Protein AF-A0A377FPJ1-F1 (afdb_monomer)

Sequence (207 aa):
MKYSETGFRPLYHNFCIFPMNETIKVVAQDFPEYEDADGVLTYGYCDRMAGFTLELLCCVKRVGDSQFALKQTIEKIRGIIRIGSVADEEYEFVGYGDNPIKEKFERNLEVIAEYDADEEVETSRTFELLDIFRHELYPDDVIVFIIKNGLKPEGCWVRINDLSDRRVMGTLLNEPNQDFGYHAGDTIAFFICDDVEGNKRLISDLN

Mean predicted aligned error: 4.69 Å

pLDDT: mean 92.14, std 6.95, range [59.94, 98.38]

Nearest PDB structures (foldseek):
  6yf9-assembly1_AA  TM=4.078E-01  e=1.638E+00  Leviviridae sp.
  2vpm-assembly1_A  TM=3.954E-01  e=1.638E+00  Leishmania majo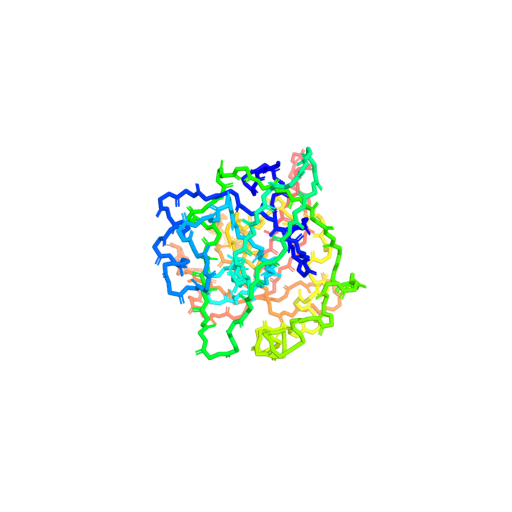r
  8p26-assembly5_J  TM=3.910E-01  e=2.196E+00  Arabidopsis thaliana
  8w20-assembly1_I  TM=1.937E-01  e=1.456E+00  Streptomyces coelicolor A3(2)

Solvent-accessible surface area (backbone atoms only — not comparable to full-atom values): 11688 Å² total; per-residue (Å²): 88,33,41,77,80,62,46,59,70,80,41,52,55,12,34,34,35,37,61,63,41,79,70,51,43,72,53,40,66,87,45,53,67,39,93,76,35,51,20,32,38,28,38,23,44,55,37,88,88,76,18,35,28,29,40,50,61,31,27,20,32,73,79,52,99,90,40,69,47,77,45,61,68,58,96,90,61,85,29,76,44,53,39,82,78,50,27,84,41,61,40,46,84,74,42,57,57,87,36,80,69,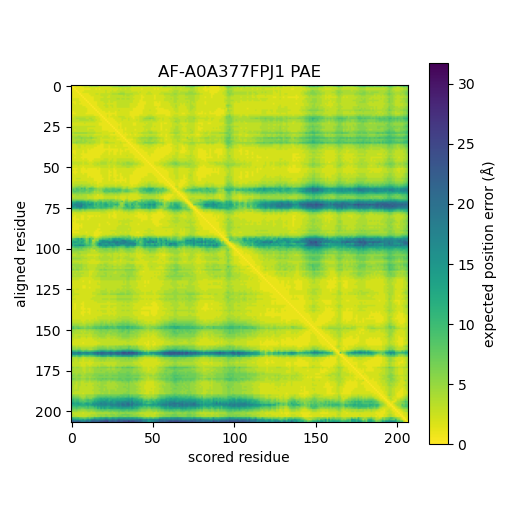41,75,81,40,46,72,64,51,60,64,54,53,76,46,62,67,58,71,44,37,52,54,52,73,70,43,68,87,49,56,90,38,30,41,88,56,26,77,56,29,28,53,32,32,42,39,45,90,95,59,78,73,42,79,39,50,26,35,57,63,39,65,53,101,84,34,42,30,22,33,27,71,50,68,62,96,59,93,78,87,65,50,51,68,40,79,46,61,28,35,82,43,65,46,100,88,63,50,80,43,39,38,27,77,73,118

Secondary structure (DSSP, 8-state):
-BHHHH-STTTBTSEEEEE--HHHHHHHTTSTTGGG-SEEEEEEEEETTTEEEEEEEEEEEEEETTEEEE----TT--EEEEGGGSTTSB-EEEE-TTSGGGGGSHHHHHHHGGGPPPHHHHHHHH-GGGGGGEETTEEEEEEEEEE-TTS--EEEEEEEEEEETTEEEEEE-S--SS--S--TT-EEEEEEEE-TTS-EEEEEE--

Structure (mmCIF, N/CA/C/O backbone):
data_AF-A0A377FPJ1-F1
#
_entry.id   AF-A0A377FPJ1-F1
#
loop_
_atom_site.group_PDB
_atom_site.id
_atom_site.type_symbol
_atom_site.label_atom_id
_atom_site.label_alt_id
_atom_site.label_comp_id
_atom_site.label_asym_id
_atom_site.label_entity_id
_atom_site.label_seq_id
_atom_site.pdbx_PDB_ins_code
_atom_site.Cartn_x
_atom_site.Cartn_y
_atom_site.Cartn_z
_atom_site.occupancy
_atom_site.B_iso_or_equiv
_atom_site.auth_seq_id
_atom_site.auth_comp_id
_atom_site.auth_asym_id
_atom_site.auth_atom_id
_atom_site.pdbx_PDB_model_num
ATOM 1 N N . MET A 1 1 ? -7.601 13.921 6.788 1.00 92.56 1 MET A N 1
ATOM 2 C CA . MET A 1 1 ? -6.708 13.634 5.634 1.00 92.56 1 MET A CA 1
ATOM 3 C C . MET A 1 1 ? -7.357 12.542 4.805 1.00 92.56 1 MET A C 1
ATOM 5 O O . MET A 1 1 ? -8.159 11.819 5.381 1.00 92.56 1 MET A O 1
ATOM 9 N N . LYS A 1 2 ? -7.040 12.407 3.515 1.00 96.75 2 LYS A N 1
ATOM 10 C CA . LYS A 1 2 ? -7.536 11.306 2.671 1.00 96.75 2 LYS A CA 1
ATOM 11 C C . LYS A 1 2 ? -6.383 10.524 2.072 1.00 96.75 2 LYS A C 1
ATOM 13 O O . LYS A 1 2 ? -5.360 11.111 1.729 1.00 96.75 2 LYS A O 1
ATOM 18 N N . TYR A 1 3 ? -6.551 9.215 1.910 1.00 96.81 3 TYR A N 1
ATOM 19 C CA . TYR A 1 3 ? -5.511 8.388 1.301 1.00 96.81 3 TYR A CA 1
ATOM 20 C C . TYR A 1 3 ? -5.232 8.812 -0.147 1.00 96.81 3 TYR A C 1
ATOM 22 O O . TYR A 1 3 ? -4.073 8.863 -0.548 1.00 96.81 3 TYR A O 1
ATOM 30 N N . SER A 1 4 ? -6.265 9.188 -0.908 1.00 96.38 4 SER A N 1
ATOM 31 C CA . SER A 1 4 ? -6.120 9.695 -2.280 1.00 96.38 4 SER A CA 1
ATOM 32 C C . SER A 1 4 ? -5.290 10.982 -2.382 1.00 96.38 4 SER A C 1
ATOM 34 O O . SER A 1 4 ? -4.766 11.291 -3.449 1.00 96.38 4 SER A O 1
ATOM 36 N N . GLU A 1 5 ? -5.113 11.710 -1.276 1.00 95.19 5 GLU A N 1
ATOM 37 C CA . GLU A 1 5 ? -4.310 12.936 -1.209 1.00 95.19 5 GLU A CA 1
ATOM 38 C C . GLU A 1 5 ? -2.902 12.687 -0.658 1.00 95.19 5 GLU A C 1
ATOM 40 O O . GLU A 1 5 ? -1.950 13.356 -1.058 1.00 95.19 5 GLU A O 1
ATOM 45 N N . THR A 1 6 ? -2.758 11.755 0.287 1.00 94.00 6 THR A N 1
ATOM 46 C CA . THR A 1 6 ? -1.508 11.559 1.035 1.00 94.00 6 THR A CA 1
ATOM 47 C C . THR A 1 6 ? -0.717 10.318 0.632 1.00 94.00 6 THR A C 1
ATOM 49 O O . THR A 1 6 ? 0.443 10.178 1.023 1.00 94.00 6 THR A O 1
ATOM 52 N N . GLY A 1 7 ? -1.343 9.387 -0.089 1.00 95.31 7 GLY A N 1
ATOM 53 C CA . GLY A 1 7 ? -0.812 8.054 -0.340 1.00 95.31 7 GLY A CA 1
ATOM 54 C C . GLY A 1 7 ? -0.661 7.223 0.938 1.00 95.31 7 GLY A C 1
ATOM 55 O O . GLY A 1 7 ? -1.212 7.538 1.996 1.00 95.31 7 GLY A O 1
ATOM 56 N N . PHE A 1 8 ? 0.118 6.146 0.835 1.00 96.19 8 PHE A N 1
ATOM 57 C CA . PHE A 1 8 ? 0.225 5.125 1.879 1.00 96.19 8 PHE A CA 1
ATOM 58 C C . PHE A 1 8 ? 1.072 5.519 3.094 1.00 96.19 8 PHE A C 1
ATOM 60 O O . PHE A 1 8 ? 0.826 5.016 4.190 1.00 96.19 8 PHE A O 1
ATOM 67 N N . ARG A 1 9 ? 2.046 6.427 2.938 1.00 93.81 9 ARG A N 1
ATOM 68 C CA . ARG A 1 9 ? 3.065 6.715 3.967 1.00 93.81 9 ARG A CA 1
ATOM 69 C C . ARG A 1 9 ? 2.499 7.056 5.348 1.00 93.81 9 ARG A C 1
ATOM 71 O O . ARG A 1 9 ? 2.991 6.485 6.318 1.00 93.81 9 ARG A O 1
ATOM 78 N N . PRO A 1 10 ? 1.489 7.937 5.494 1.00 93.38 10 PRO A N 1
ATOM 79 C CA . PRO A 1 10 ? 1.011 8.290 6.829 1.00 93.38 10 PRO A CA 1
ATOM 80 C C . PRO A 1 10 ? 0.280 7.140 7.527 1.00 93.38 10 PRO A C 1
ATOM 82 O O . PRO A 1 10 ? 0.207 7.127 8.753 1.00 93.38 10 PRO A O 1
ATOM 85 N N . LEU A 1 11 ? -0.258 6.186 6.765 1.00 95.31 11 LEU A N 1
ATOM 86 C CA . LEU A 1 11 ? -1.038 5.067 7.286 1.00 95.31 11 LEU A CA 1
ATOM 87 C C . LEU A 1 11 ? -0.176 3.813 7.492 1.00 95.31 11 LEU A C 1
ATOM 89 O O . LEU A 1 11 ? -0.532 2.954 8.295 1.00 95.31 11 LEU A O 1
ATOM 93 N N . TYR A 1 12 ? 0.937 3.693 6.766 1.00 95.31 12 TYR A N 1
ATOM 94 C CA . TYR A 1 12 ? 1.779 2.502 6.773 1.00 95.31 12 TYR A CA 1
ATOM 95 C C . TYR A 1 12 ? 2.427 2.272 8.140 1.00 95.31 12 TYR A C 1
ATOM 97 O O . TYR A 1 12 ? 3.111 3.151 8.662 1.00 95.31 12 TYR A O 1
ATOM 105 N N . HIS A 1 13 ? 2.168 1.101 8.725 1.00 93.56 13 HIS A N 1
ATOM 106 C CA . HIS A 1 13 ? 2.528 0.727 10.093 1.00 93.56 13 HIS A CA 1
ATOM 107 C C . HIS A 1 13 ? 2.066 1.710 11.181 1.00 93.56 13 HIS A C 1
ATOM 109 O O . HIS A 1 13 ? 2.663 1.786 12.259 1.00 93.56 13 HIS A O 1
ATOM 115 N N . ASN A 1 14 ? 0.974 2.439 10.933 1.00 93.94 14 ASN A N 1
ATOM 116 C CA . ASN A 1 14 ? 0.445 3.443 11.851 1.00 93.94 14 ASN A CA 1
ATOM 117 C C . ASN A 1 14 ? -1.033 3.221 12.176 1.00 93.94 14 ASN A C 1
ATOM 119 O O . ASN A 1 14 ? -1.784 2.598 11.423 1.00 93.94 14 ASN A O 1
ATOM 123 N N . PHE A 1 15 ? -1.454 3.793 13.305 1.00 93.88 15 PHE A N 1
ATOM 124 C CA . PHE A 1 15 ? -2.829 3.733 13.778 1.00 93.88 15 PHE A CA 1
ATOM 125 C C . PHE A 1 15 ? -3.639 4.918 13.256 1.00 93.88 15 PHE A C 1
ATOM 127 O O . PHE A 1 15 ? -3.315 6.081 13.527 1.00 93.88 15 PHE A O 1
ATOM 134 N N . CYS A 1 16 ? -4.728 4.617 12.554 1.00 95.00 16 CYS A N 1
ATOM 135 C CA . CYS A 1 16 ? -5.622 5.614 11.973 1.00 95.00 16 CYS A CA 1
ATOM 136 C C . CYS A 1 16 ? -7.070 5.338 12.377 1.00 95.00 16 CYS A C 1
ATOM 138 O O . CYS A 1 16 ? -7.485 4.182 12.467 1.00 95.00 16 CYS A O 1
ATOM 140 N N . ILE A 1 17 ? -7.849 6.393 12.592 1.00 95.75 17 ILE A N 1
ATOM 141 C CA . ILE A 1 17 ? -9.292 6.295 12.790 1.00 95.75 17 ILE A CA 1
ATOM 142 C C . ILE A 1 17 ? -10.004 6.692 11.512 1.00 95.75 17 ILE A C 1
ATOM 144 O O . ILE A 1 17 ? -9.760 7.770 10.972 1.00 95.75 17 ILE A O 1
ATOM 148 N N . PHE A 1 18 ? -10.921 5.832 11.084 1.00 96.88 18 PHE A N 1
ATOM 149 C CA . PHE A 1 18 ? -11.882 6.146 10.039 1.00 96.88 18 PHE A CA 1
ATOM 150 C C . PHE A 1 18 ? -13.273 6.323 10.665 1.00 96.88 18 PHE A C 1
ATOM 152 O O . PHE A 1 18 ? -13.685 5.477 11.469 1.00 96.88 18 PHE A O 1
ATOM 159 N N . PRO A 1 19 ? -14.006 7.400 10.329 1.00 95.50 19 PRO A N 1
ATOM 160 C CA . PRO A 1 19 ? -15.395 7.579 10.729 1.00 95.50 19 PRO A CA 1
ATOM 161 C C . PRO A 1 19 ? -16.281 6.447 10.214 1.00 95.50 19 PRO A C 1
ATOM 163 O O . PRO A 1 19 ? -16.006 5.831 9.187 1.00 95.50 19 PRO A O 1
ATOM 166 N N . MET A 1 20 ? -17.380 6.186 10.913 1.00 95.44 20 MET A N 1
ATOM 167 C CA . MET A 1 20 ? -18.320 5.151 10.501 1.00 95.44 20 MET A CA 1
ATOM 168 C C . MET A 1 20 ? 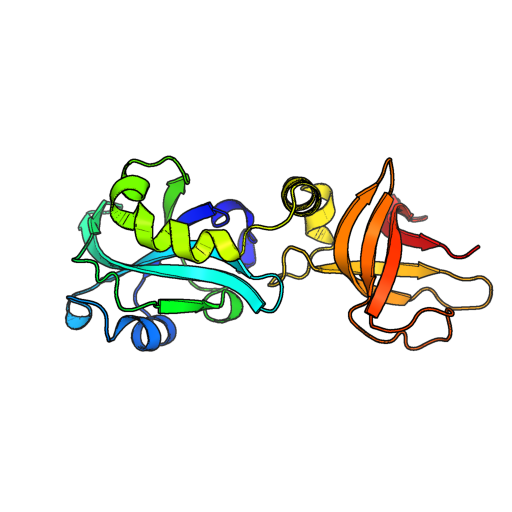-19.063 5.569 9.219 1.00 95.44 20 MET A C 1
ATOM 170 O O . MET A 1 20 ? -19.851 6.514 9.234 1.00 95.44 20 MET A O 1
ATOM 174 N N . ASN A 1 21 ? -18.861 4.834 8.123 1.00 93.06 21 ASN A N 1
ATOM 175 C CA . ASN A 1 21 ? -19.586 4.986 6.855 1.00 93.06 21 ASN A CA 1
ATOM 176 C C . ASN A 1 21 ? -20.161 3.638 6.386 1.00 93.06 21 ASN A C 1
ATOM 178 O O . ASN A 1 21 ? -19.893 2.607 6.996 1.00 93.06 21 ASN A O 1
ATOM 182 N N . GLU A 1 22 ? -20.954 3.621 5.312 1.00 93.38 22 GLU A N 1
ATOM 183 C CA . GLU A 1 22 ? -21.629 2.393 4.854 1.00 93.38 22 GLU A CA 1
ATOM 184 C C . GLU A 1 22 ? -20.660 1.243 4.531 1.00 93.38 22 GLU A C 1
ATOM 186 O O . GLU A 1 22 ? -20.951 0.095 4.859 1.00 93.38 22 GLU A O 1
ATOM 191 N N . THR A 1 23 ? -19.483 1.536 3.974 1.00 93.19 23 THR A N 1
ATOM 192 C CA . THR A 1 23 ? -18.441 0.531 3.709 1.00 93.19 23 THR A CA 1
ATOM 193 C C . THR A 1 23 ? -17.900 -0.066 5.008 1.00 93.19 23 THR A C 1
ATOM 195 O O . THR A 1 23 ? -17.826 -1.284 5.162 1.00 93.19 23 THR A O 1
ATOM 198 N N . ILE A 1 24 ? -17.539 0.787 5.966 1.00 96.00 24 ILE A N 1
ATOM 199 C CA . ILE A 1 24 ? -16.949 0.375 7.243 1.00 96.00 24 ILE A CA 1
ATOM 200 C C . ILE A 1 24 ? -17.977 -0.366 8.096 1.00 96.00 24 ILE A C 1
ATOM 202 O O . ILE A 1 24 ? -17.627 -1.347 8.745 1.00 96.00 24 ILE A O 1
ATOM 206 N N . LYS A 1 25 ? -19.250 0.039 8.041 1.00 95.69 25 LYS A N 1
ATOM 207 C CA . LYS A 1 25 ? -20.354 -0.615 8.750 1.00 95.69 25 LYS A CA 1
ATOM 208 C C . LYS A 1 25 ? -20.465 -2.100 8.428 1.00 95.69 25 LYS A C 1
ATOM 210 O O . LYS A 1 25 ? -20.619 -2.906 9.339 1.00 95.69 25 LYS A O 1
ATOM 215 N N . VAL A 1 26 ? -20.320 -2.467 7.154 1.00 94.56 26 VAL A N 1
ATOM 216 C CA . VAL A 1 26 ? -20.367 -3.871 6.714 1.00 94.56 26 VAL A CA 1
ATOM 217 C C . VAL A 1 26 ? -19.252 -4.700 7.355 1.00 94.56 26 VAL A C 1
ATOM 219 O O . VAL A 1 26 ? -19.480 -5.846 7.726 1.00 94.56 26 VAL A O 1
ATOM 222 N N . VAL A 1 27 ? -18.057 -4.126 7.510 1.00 94.31 27 VAL A N 1
ATOM 223 C CA . VAL A 1 27 ? -16.900 -4.818 8.102 1.00 94.31 27 VAL A CA 1
ATOM 224 C C . VAL A 1 27 ? -16.963 -4.818 9.635 1.00 94.31 27 VAL A C 1
ATOM 226 O O . VAL A 1 27 ? -16.548 -5.780 10.275 1.00 94.31 27 VAL A O 1
ATOM 229 N N . ALA A 1 28 ? -17.491 -3.749 10.231 1.00 94.94 28 ALA A N 1
ATOM 230 C CA . ALA A 1 28 ? -17.515 -3.534 11.673 1.00 94.94 28 ALA A CA 1
ATOM 231 C C . ALA A 1 28 ? -18.711 -4.187 12.388 1.00 94.94 28 ALA A C 1
ATOM 233 O O . ALA A 1 28 ? -18.677 -4.285 13.609 1.00 94.94 28 ALA A O 1
ATOM 234 N N . GLN A 1 29 ? -19.751 -4.634 11.675 1.00 94.06 29 GLN A N 1
ATOM 235 C CA . GLN A 1 29 ? -21.015 -5.097 12.276 1.00 94.06 29 GLN A CA 1
ATOM 236 C C . GLN A 1 29 ? -20.871 -6.223 13.317 1.00 94.06 29 GLN A C 1
ATOM 238 O O . GLN A 1 29 ? -21.685 -6.314 14.232 1.00 94.06 29 GLN A O 1
ATOM 243 N N . ASP A 1 30 ? -19.835 -7.058 13.193 1.00 91.38 30 ASP A N 1
ATOM 244 C CA . ASP A 1 30 ? -19.570 -8.178 14.104 1.00 91.38 30 ASP A CA 1
ATOM 245 C C . ASP A 1 30 ? -18.635 -7.797 15.272 1.00 91.38 30 ASP A C 1
ATOM 247 O O . ASP A 1 30 ? -18.341 -8.624 16.140 1.00 91.38 30 ASP A O 1
ATOM 251 N N . PHE A 1 31 ? -18.150 -6.550 15.311 1.00 93.31 31 PHE A N 1
ATOM 252 C CA . PHE A 1 31 ? -17.307 -6.042 16.390 1.00 93.31 31 PHE A CA 1
ATOM 253 C C . PHE A 1 31 ? -18.147 -5.569 17.587 1.00 93.31 31 PHE A C 1
ATOM 255 O O . PHE A 1 31 ? -19.275 -5.094 17.425 1.00 93.31 31 PHE A O 1
ATOM 262 N N . PRO A 1 32 ? -17.607 -5.658 18.819 1.00 91.62 32 PRO A N 1
ATOM 263 C CA . PRO A 1 32 ? -18.309 -5.183 20.002 1.00 91.62 32 PRO A CA 1
ATOM 264 C C . PRO A 1 32 ? -18.648 -3.704 19.906 1.00 91.62 32 PRO A C 1
ATOM 266 O O . PRO A 1 32 ? -17.830 -2.893 19.475 1.00 91.62 32 PRO A O 1
ATOM 269 N N . GLU A 1 33 ? -19.831 -3.357 20.412 1.00 91.56 33 GLU A N 1
ATOM 270 C CA . GLU A 1 33 ? -20.264 -1.965 20.571 1.00 91.56 33 GLU A CA 1
ATOM 271 C C . GLU A 1 33 ? -20.344 -1.187 19.241 1.00 91.56 33 GLU A C 1
ATOM 273 O O . GLU A 1 33 ? -20.321 0.044 19.243 1.00 91.56 33 GLU A O 1
ATOM 278 N N . TYR A 1 34 ? -20.472 -1.901 18.117 1.00 92.62 34 TYR A N 1
ATOM 279 C CA . TYR A 1 34 ? -20.613 -1.337 16.775 1.00 92.62 34 TYR A CA 1
ATOM 280 C C . TYR A 1 34 ? -21.791 -0.356 16.648 1.00 92.62 34 TYR A C 1
ATOM 282 O O . TYR A 1 34 ? -21.625 0.714 16.068 1.00 92.62 34 TYR A O 1
ATOM 290 N N . GLU A 1 35 ? -22.957 -0.681 17.221 1.00 92.50 35 GLU A N 1
ATOM 291 C CA . GLU A 1 35 ? -24.176 0.140 17.095 1.00 92.50 35 GLU A CA 1
ATOM 292 C C . GLU A 1 35 ? -24.007 1.566 17.648 1.00 92.50 35 GLU A C 1
ATOM 294 O O . GLU A 1 35 ? -24.602 2.508 17.126 1.00 92.50 35 GLU A O 1
ATOM 299 N N . ASP A 1 36 ? -23.161 1.730 18.670 1.00 92.00 36 ASP A N 1
ATOM 300 C CA . ASP A 1 36 ? -22.902 3.010 19.333 1.00 92.00 36 ASP A CA 1
ATOM 301 C C . ASP A 1 36 ? -21.610 3.691 18.849 1.00 92.00 36 ASP A C 1
ATOM 303 O O . ASP A 1 36 ? -21.251 4.761 19.356 1.00 92.00 36 ASP A O 1
ATOM 307 N N . ALA A 1 37 ? -20.876 3.090 17.911 1.00 95.81 37 ALA A N 1
ATOM 308 C CA . ALA A 1 37 ? -19.561 3.553 17.481 1.00 95.81 37 ALA A CA 1
ATOM 309 C C . ALA A 1 37 ? -19.635 4.749 16.517 1.00 95.81 37 ALA A C 1
ATOM 311 O O . ALA A 1 37 ? -20.464 4.796 15.613 1.00 95.81 37 ALA A O 1
ATOM 312 N N . ASP A 1 38 ? -18.705 5.695 16.670 1.00 95.88 38 ASP A N 1
ATOM 313 C CA . ASP A 1 38 ? -18.556 6.834 15.748 1.00 95.88 38 ASP A CA 1
ATOM 314 C C . ASP A 1 38 ? -17.542 6.541 14.627 1.00 95.88 38 ASP A C 1
ATOM 316 O O . ASP A 1 38 ? -17.469 7.267 13.636 1.00 95.88 38 ASP A O 1
ATOM 320 N N . GLY A 1 39 ? -16.757 5.471 14.770 1.00 96.19 39 GLY A N 1
ATOM 321 C CA . GLY A 1 39 ? -15.759 5.046 13.797 1.00 96.19 39 GLY A CA 1
ATOM 322 C C . GLY A 1 39 ? -15.033 3.778 14.221 1.00 96.19 39 GLY A C 1
ATOM 323 O O . GLY A 1 39 ? -15.452 3.076 15.147 1.00 96.19 39 GLY A O 1
ATOM 324 N N . VAL A 1 40 ? -13.914 3.507 13.557 1.00 96.44 40 VAL A N 1
ATOM 325 C CA . VAL A 1 40 ? -13.057 2.346 13.817 1.00 96.44 40 VAL A CA 1
ATOM 326 C C . VAL A 1 40 ? -11.593 2.757 13.920 1.00 96.44 40 VAL A C 1
ATOM 328 O O . VAL A 1 40 ? -11.129 3.611 13.168 1.00 96.44 40 VAL A O 1
ATOM 331 N N . LEU A 1 41 ? -10.865 2.135 14.846 1.00 95.56 41 LEU A N 1
ATOM 332 C CA . LEU A 1 41 ? -9.409 2.173 14.887 1.00 95.56 41 LEU A CA 1
ATOM 333 C C . LEU A 1 41 ? -8.868 1.115 13.926 1.00 95.56 41 LEU A C 1
ATOM 335 O O . LEU A 1 41 ? -9.282 -0.045 13.973 1.00 95.56 41 LEU A O 1
ATOM 339 N N . THR A 1 42 ? -7.912 1.512 13.098 1.00 95.94 42 THR A N 1
ATOM 340 C CA . THR A 1 42 ? -7.282 0.656 12.096 1.00 95.94 42 THR A CA 1
ATOM 341 C C . THR A 1 42 ? -5.763 0.706 12.175 1.00 95.94 42 THR A C 1
ATOM 343 O O . THR A 1 42 ? -5.202 1.660 12.719 1.00 95.94 42 THR A O 1
ATOM 346 N N . TYR A 1 43 ? -5.111 -0.307 11.608 1.00 95.38 43 TYR A N 1
ATOM 347 C CA . TYR A 1 43 ? -3.667 -0.350 11.393 1.00 95.38 43 TYR A CA 1
ATOM 348 C C . TYR A 1 43 ? -3.354 -0.637 9.924 1.00 95.38 43 TYR A C 1
ATOM 350 O O . TYR A 1 43 ? -3.869 -1.607 9.364 1.00 95.38 43 TYR A O 1
ATOM 358 N N . GLY A 1 44 ? -2.542 0.213 9.292 1.00 96.00 44 GLY A N 1
ATOM 359 C CA . GLY A 1 44 ? -2.203 0.078 7.876 1.00 96.00 44 GLY A CA 1
ATOM 360 C C . GLY A 1 44 ? -1.024 -0.857 7.625 1.00 96.00 44 GLY A C 1
ATOM 361 O O . GLY A 1 44 ? 0.031 -0.707 8.236 1.00 96.00 44 GLY A O 1
ATOM 362 N N . TYR A 1 45 ? -1.186 -1.780 6.683 1.00 96.69 45 TYR A N 1
ATOM 363 C CA . TYR A 1 45 ? -0.148 -2.697 6.214 1.00 96.69 45 TYR A CA 1
ATOM 364 C C . TYR A 1 45 ? -0.252 -2.902 4.696 1.00 96.69 45 TYR A C 1
ATOM 366 O O . TYR A 1 45 ? -1.255 -2.559 4.061 1.00 96.69 45 TYR A O 1
ATOM 374 N N . CYS A 1 46 ? 0.794 -3.459 4.094 1.00 96.81 46 CYS A N 1
ATOM 375 C CA . CYS A 1 46 ? 0.824 -3.756 2.666 1.00 96.81 46 CYS A CA 1
ATOM 376 C C . CYS A 1 46 ? 0.612 -5.252 2.433 1.00 96.81 46 CYS A C 1
ATOM 378 O O . CYS A 1 46 ? 1.517 -6.051 2.640 1.00 96.81 46 CYS A O 1
ATOM 380 N N . ASP A 1 47 ? -0.562 -5.631 1.930 1.00 96.44 47 ASP A N 1
ATOM 381 C CA . ASP A 1 47 ? -0.765 -6.963 1.367 1.00 96.44 47 ASP A CA 1
ATOM 382 C C . ASP A 1 47 ? -0.208 -6.951 -0.057 1.00 96.44 47 ASP A C 1
ATOM 384 O O . ASP A 1 47 ? -0.748 -6.286 -0.943 1.00 96.44 47 ASP A O 1
ATOM 388 N N . ARG A 1 48 ? 0.881 -7.681 -0.304 1.00 93.38 48 ARG A N 1
ATOM 389 C CA . ARG A 1 48 ? 1.545 -7.638 -1.613 1.00 93.38 48 ARG A CA 1
ATOM 390 C C . ARG A 1 48 ? 0.639 -8.063 -2.762 1.00 93.38 48 ARG A C 1
ATOM 392 O O . ARG A 1 48 ? 0.863 -7.622 -3.879 1.00 93.38 48 ARG A O 1
ATOM 399 N N . MET A 1 49 ? -0.380 -8.890 -2.533 1.00 92.00 49 MET A N 1
ATOM 400 C CA . MET A 1 49 ? -1.297 -9.322 -3.592 1.00 9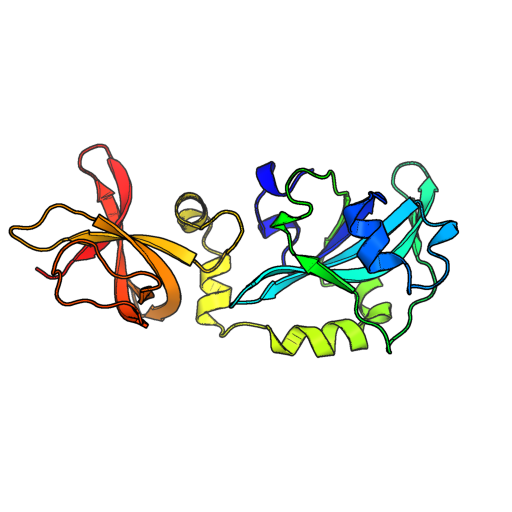2.00 49 MET A CA 1
ATOM 401 C C . MET A 1 49 ? -2.513 -8.411 -3.741 1.00 92.00 49 MET A C 1
ATOM 403 O O . MET A 1 49 ? -3.025 -8.266 -4.850 1.00 92.00 49 MET A O 1
ATOM 407 N N . ALA A 1 50 ? -2.980 -7.809 -2.650 1.00 95.12 50 ALA A N 1
ATOM 408 C CA . ALA A 1 50 ? -4.229 -7.049 -2.626 1.00 95.12 50 ALA A CA 1
ATOM 409 C C . ALA A 1 50 ? -4.059 -5.541 -2.376 1.00 95.12 50 ALA A C 1
ATOM 411 O O . ALA A 1 50 ? -5.055 -4.821 -2.308 1.00 95.12 50 ALA A O 1
ATOM 412 N N . GLY A 1 51 ? -2.818 -5.068 -2.289 1.00 96.88 51 GLY A N 1
ATOM 413 C CA . GLY A 1 51 ? -2.473 -3.666 -2.126 1.00 96.88 51 GLY A CA 1
ATOM 414 C C . GLY A 1 51 ? -2.532 -3.198 -0.676 1.00 96.88 51 GLY A C 1
ATOM 415 O O . GLY A 1 51 ? -2.574 -3.978 0.284 1.00 96.88 51 GLY A O 1
ATOM 416 N N . PHE A 1 52 ? -2.525 -1.880 -0.508 1.00 98.25 52 PHE A N 1
ATOM 417 C CA . PHE A 1 52 ? -2.556 -1.273 0.811 1.00 98.25 52 PHE A CA 1
ATOM 418 C C . PHE A 1 52 ? -3.876 -1.593 1.525 1.00 98.25 52 PHE A C 1
ATOM 420 O O . PHE A 1 52 ? -4.975 -1.474 0.970 1.00 98.25 52 PHE A O 1
ATOM 427 N N . THR A 1 53 ? -3.762 -2.063 2.760 1.00 98.00 53 THR A N 1
ATOM 428 C CA . THR A 1 53 ? -4.858 -2.677 3.506 1.00 98.00 53 THR A CA 1
ATOM 429 C C . THR A 1 53 ? -4.858 -2.176 4.943 1.00 98.00 53 THR A C 1
ATOM 431 O O . THR A 1 53 ? -3.818 -1.866 5.515 1.00 98.00 53 THR A O 1
ATOM 434 N N . LEU A 1 54 ? -6.048 -2.075 5.523 1.00 97.38 54 LEU A N 1
ATOM 435 C CA . LEU A 1 54 ? -6.262 -1.665 6.901 1.00 97.38 54 LEU A CA 1
ATOM 436 C C . LEU A 1 54 ? -6.828 -2.851 7.690 1.00 97.38 54 LEU A C 1
ATOM 438 O O . LEU A 1 54 ? -7.868 -3.407 7.324 1.00 97.38 54 LEU A O 1
ATOM 442 N N . GLU A 1 55 ? -6.162 -3.220 8.781 1.00 95.94 55 GLU A N 1
ATOM 443 C CA . GLU A 1 55 ? -6.714 -4.129 9.788 1.00 95.94 55 GLU A CA 1
ATOM 444 C C . GLU A 1 55 ? -7.613 -3.322 10.729 1.00 95.94 55 GLU A C 1
ATOM 446 O O . GLU A 1 55 ? -7.159 -2.354 11.337 1.00 95.94 55 GLU A O 1
ATOM 451 N N . LEU A 1 56 ? -8.882 -3.706 10.860 1.00 95.69 56 LEU A N 1
ATOM 452 C CA . LEU A 1 56 ? -9.819 -3.141 11.829 1.00 95.69 56 LEU A CA 1
ATOM 453 C C . LEU A 1 56 ? -9.528 -3.752 13.202 1.00 95.69 56 LEU A C 1
ATOM 455 O O . LEU A 1 56 ? -9.708 -4.949 13.416 1.00 95.69 56 LEU A O 1
ATOM 459 N N . LEU A 1 57 ? -9.094 -2.910 14.137 1.00 94.06 57 LEU A N 1
ATOM 460 C CA . LEU A 1 57 ? -8.676 -3.329 15.472 1.00 94.06 57 LEU A CA 1
ATOM 461 C C . LEU A 1 57 ? -9.813 -3.264 16.495 1.00 94.06 57 LEU A C 1
ATOM 463 O O . LEU A 1 57 ? -10.001 -4.190 17.285 1.00 94.06 57 LEU A O 1
ATOM 467 N N . CYS A 1 58 ? -10.577 -2.170 16.497 1.00 94.56 58 CYS A N 1
ATOM 468 C CA . CYS A 1 58 ? -11.794 -2.038 17.295 1.00 94.56 58 CYS A CA 1
ATOM 469 C C . CYS A 1 58 ? -12.681 -0.884 16.825 1.00 94.56 58 CYS A C 1
ATOM 471 O O . CYS A 1 58 ? -12.252 0.004 16.086 1.00 94.56 58 CYS A O 1
ATOM 473 N N . CYS A 1 59 ? -13.917 -0.864 17.318 1.00 95.69 59 CYS A N 1
ATOM 474 C CA . CYS A 1 59 ? -14.777 0.310 17.254 1.00 95.69 59 CYS A CA 1
ATOM 475 C C . CYS A 1 59 ? -14.285 1.417 18.202 1.00 95.69 59 CYS A C 1
ATOM 477 O O . CYS A 1 59 ? -13.668 1.155 19.240 1.00 95.69 59 CYS A O 1
ATOM 479 N N . VAL A 1 60 ? -14.593 2.673 17.872 1.00 95.25 60 VAL A N 1
ATOM 480 C CA . VAL A 1 60 ? -14.265 3.835 18.708 1.00 95.25 60 VAL A CA 1
ATOM 481 C C . VAL A 1 60 ? -15.470 4.746 18.913 1.00 95.25 60 VAL A C 1
ATOM 483 O O . VAL A 1 60 ? -16.335 4.869 18.046 1.00 95.25 60 VAL A O 1
ATOM 486 N N . LYS A 1 61 ? -15.510 5.422 20.065 1.00 94.88 61 LYS A N 1
ATOM 487 C CA . LYS A 1 61 ? -16.454 6.511 20.351 1.00 94.88 61 LYS A CA 1
ATOM 488 C C . LYS A 1 61 ? -15.697 7.821 20.495 1.00 94.88 61 LYS A C 1
ATOM 490 O O . LYS A 1 61 ? -14.717 7.885 21.238 1.00 94.88 61 LYS A O 1
ATOM 495 N N . ARG A 1 62 ? -16.158 8.870 19.829 1.00 92.88 62 ARG A N 1
ATOM 496 C CA . ARG A 1 62 ? -15.617 10.219 19.958 1.00 92.88 62 ARG A CA 1
ATOM 497 C C . ARG A 1 62 ? -16.102 10.819 21.279 1.00 92.88 62 ARG A C 1
ATOM 499 O O . ARG A 1 62 ? -17.299 10.900 21.537 1.00 92.88 62 ARG A O 1
ATOM 506 N N . VAL A 1 63 ? -15.162 11.210 22.136 1.00 92.38 63 VAL A N 1
ATOM 507 C CA . VAL A 1 63 ? -15.434 11.777 23.475 1.00 92.38 63 VAL A CA 1
ATOM 508 C C . VAL A 1 63 ? -14.958 13.227 23.622 1.00 92.38 63 VAL A C 1
ATOM 510 O O . VAL A 1 63 ? -15.197 13.858 24.647 1.00 92.38 63 VAL A O 1
ATOM 513 N N . GLY A 1 64 ? -14.320 13.770 22.585 1.00 86.44 64 GLY A N 1
ATOM 514 C CA . GLY A 1 64 ? -13.901 15.165 22.460 1.00 86.44 64 GLY A CA 1
ATOM 515 C C . GLY A 1 64 ? -13.450 15.461 21.027 1.00 86.44 64 GLY A C 1
ATOM 516 O O . GLY A 1 64 ? -13.570 14.602 20.154 1.00 86.44 64 GLY A O 1
ATOM 517 N N . ASP A 1 65 ? -12.900 16.650 20.779 1.00 79.50 65 ASP A N 1
ATOM 518 C CA . ASP A 1 65 ? -12.579 17.112 19.415 1.00 79.50 65 ASP A CA 1
ATOM 519 C C . ASP A 1 65 ? -11.550 16.235 18.676 1.00 79.50 65 ASP A C 1
ATOM 521 O O . ASP A 1 65 ? -11.624 16.098 17.455 1.00 79.50 65 ASP A O 1
ATOM 525 N N . SER A 1 66 ? -10.621 15.613 19.406 1.00 78.38 66 SER A N 1
ATOM 526 C CA . SER A 1 66 ? -9.625 14.663 18.871 1.00 78.38 66 SER A CA 1
ATOM 527 C C . SER A 1 66 ? -9.328 13.536 19.866 1.00 78.38 66 SER A C 1
ATOM 529 O O . SER A 1 66 ? -8.218 13.013 19.937 1.00 78.38 66 SER A O 1
ATOM 531 N N . GLN A 1 67 ? -10.307 13.208 20.714 1.00 85.19 67 GLN A N 1
ATOM 532 C CA . GLN A 1 67 ? -10.183 12.168 21.731 1.00 85.19 67 GLN A CA 1
ATOM 533 C C . GLN A 1 67 ? -11.191 11.061 21.469 1.00 85.19 67 GLN A C 1
ATOM 535 O O . GLN A 1 67 ? -12.390 11.313 21.321 1.00 85.19 67 GLN A O 1
ATOM 540 N N . PHE A 1 68 ? -10.691 9.830 21.472 1.00 89.56 68 PHE A N 1
ATOM 541 C CA . PHE A 1 68 ? -11.471 8.638 21.184 1.00 89.56 68 PHE A CA 1
ATOM 542 C C . PHE A 1 68 ? -11.343 7.628 22.316 1.00 89.56 68 PHE A C 1
ATOM 544 O O . PHE A 1 68 ? -10.244 7.301 22.764 1.00 89.56 68 PHE A O 1
ATOM 551 N N . ALA A 1 69 ? -12.483 7.115 22.764 1.00 90.44 69 ALA A N 1
ATOM 552 C CA . ALA A 1 69 ? -12.545 5.958 23.634 1.00 90.44 69 ALA A CA 1
ATOM 553 C C . ALA A 1 69 ? -12.523 4.690 22.772 1.00 90.44 69 ALA A C 1
ATOM 555 O O . ALA A 1 69 ? -13.413 4.483 21.943 1.00 90.44 69 ALA A O 1
ATOM 556 N N . LEU A 1 70 ? -11.506 3.851 22.978 1.00 90.94 70 LEU A N 1
ATOM 557 C CA . LEU A 1 70 ? -11.404 2.542 22.335 1.00 90.94 70 LEU A CA 1
ATOM 558 C C . LEU A 1 70 ? -12.397 1.574 22.982 1.00 90.94 70 LEU A C 1
ATOM 560 O O . LEU A 1 70 ? -12.438 1.470 24.212 1.00 90.94 70 LEU A O 1
ATOM 564 N N . LYS A 1 71 ? -13.182 0.880 22.160 1.00 87.50 71 LYS A N 1
ATOM 565 C CA . LYS A 1 71 ? -14.131 -0.142 22.610 1.00 87.50 71 LYS A CA 1
ATOM 566 C C . LYS A 1 71 ? -13.456 -1.499 22.789 1.00 87.50 71 LYS A C 1
ATOM 568 O O . LYS A 1 71 ? -12.268 -1.658 22.496 1.00 87.50 71 LYS A O 1
ATOM 573 N N . GLN A 1 72 ? -14.210 -2.464 23.312 1.00 82.69 72 GLN A N 1
ATOM 574 C CA . GLN A 1 72 ? -13.707 -3.818 23.516 1.00 82.69 72 GLN A CA 1
ATOM 575 C C . GLN A 1 72 ? -13.232 -4.454 22.198 1.00 82.69 72 GLN A C 1
ATOM 577 O O . GLN A 1 72 ? -13.848 -4.296 21.146 1.00 82.69 72 GLN A O 1
ATOM 582 N N . THR A 1 73 ? -12.131 -5.197 22.278 1.00 74.88 73 THR A N 1
ATOM 583 C CA . THR A 1 73 ? -11.553 -5.959 21.167 1.00 74.88 73 THR A CA 1
ATOM 584 C C . THR A 1 73 ? -12.010 -7.417 21.238 1.00 74.88 73 THR A C 1
ATOM 586 O O . THR A 1 73 ? -12.308 -7.935 22.320 1.00 74.88 73 THR A O 1
ATOM 589 N N . ILE A 1 74 ? -12.062 -8.108 20.097 1.00 71.00 74 ILE A N 1
ATOM 590 C CA . ILE A 1 74 ? -12.227 -9.567 20.054 1.00 71.00 74 ILE A CA 1
ATOM 591 C C . ILE A 1 74 ? -11.095 -10.156 19.213 1.00 71.00 74 ILE A C 1
ATOM 593 O O . ILE A 1 74 ? -11.036 -9.936 18.013 1.00 71.00 74 ILE A O 1
ATOM 597 N N . GLU A 1 75 ? -10.246 -10.983 19.824 1.00 71.31 75 GLU A N 1
ATOM 598 C CA . GLU A 1 75 ? -9.110 -11.635 19.142 1.00 71.31 75 GLU A CA 1
ATOM 599 C C . GLU A 1 75 ? -9.532 -12.693 18.100 1.00 71.31 75 GLU A C 1
ATOM 601 O O . GLU A 1 75 ? -8.718 -13.163 17.315 1.00 71.31 75 GLU A O 1
ATOM 606 N N . LYS A 1 76 ? -10.804 -13.111 18.100 1.00 77.75 76 LYS A N 1
ATOM 607 C CA . LYS A 1 76 ? -11.329 -14.177 17.227 1.00 77.75 76 LYS A CA 1
ATOM 608 C C . LYS A 1 76 ? -11.908 -13.686 15.900 1.00 77.75 76 LYS A C 1
ATOM 610 O O . LYS A 1 76 ? -12.222 -14.520 15.055 1.00 77.75 76 LYS A O 1
ATOM 615 N N . ILE A 1 77 ? -12.115 -12.382 15.745 1.00 84.19 77 ILE A N 1
ATOM 616 C CA . ILE A 1 77 ? -12.740 -11.789 14.560 1.00 84.19 77 ILE A CA 1
ATOM 617 C C . ILE A 1 77 ? -11.725 -10.835 13.941 1.00 84.19 77 ILE A C 1
ATOM 619 O O . ILE A 1 77 ? -11.073 -10.077 14.655 1.00 84.19 77 ILE A O 1
ATOM 623 N N . ARG A 1 78 ? -11.591 -10.888 12.616 1.00 89.25 78 ARG A N 1
ATOM 624 C CA . ARG A 1 78 ? -10.756 -9.965 11.847 1.00 89.25 78 ARG A CA 1
ATOM 625 C C . ARG A 1 78 ? -11.632 -9.153 10.914 1.00 89.25 78 ARG A C 1
ATOM 627 O O . ARG A 1 78 ? -12.462 -9.717 10.204 1.00 89.25 78 ARG A O 1
ATOM 634 N N . GLY A 1 79 ? -11.423 -7.844 10.913 1.00 93.38 79 GLY A N 1
ATOM 635 C CA . GLY A 1 79 ? -12.028 -6.933 9.954 1.00 93.38 79 GLY A CA 1
ATOM 636 C C . GLY A 1 79 ? -10.941 -6.430 9.021 1.00 93.38 79 GLY A C 1
ATOM 637 O O . GLY A 1 79 ? -9.937 -5.897 9.478 1.00 93.38 79 GLY A O 1
ATOM 638 N N . ILE A 1 80 ? -11.130 -6.613 7.719 1.00 95.69 80 ILE A N 1
ATOM 639 C CA . ILE A 1 80 ? -10.155 -6.211 6.704 1.00 95.69 80 ILE A CA 1
ATOM 640 C C . ILE A 1 80 ? -10.822 -5.182 5.803 1.00 95.69 80 ILE A C 1
ATOM 642 O O . ILE A 1 80 ? -11.861 -5.459 5.204 1.00 95.69 80 ILE A O 1
ATOM 646 N N . ILE A 1 81 ? -10.212 -4.005 5.684 1.00 97.25 81 ILE A N 1
ATOM 647 C CA . ILE A 1 81 ? -10.672 -2.935 4.799 1.00 97.25 81 ILE A CA 1
ATOM 648 C C . ILE A 1 81 ? -9.593 -2.715 3.739 1.00 97.25 81 ILE A C 1
ATOM 650 O O . ILE A 1 81 ? -8.463 -2.338 4.045 1.00 97.25 81 ILE A O 1
ATOM 654 N N . ARG A 1 82 ? -9.927 -2.950 2.466 1.00 97.25 82 ARG A N 1
ATOM 655 C CA . ARG A 1 82 ? -9.026 -2.627 1.347 1.00 97.25 82 ARG A CA 1
ATOM 656 C C . ARG A 1 82 ? -9.056 -1.125 1.115 1.00 97.25 82 ARG A C 1
ATOM 658 O O . ARG A 1 82 ? -10.149 -0.560 1.025 1.00 97.25 82 ARG A O 1
ATOM 665 N N . ILE A 1 83 ? -7.896 -0.480 0.988 1.00 97.44 83 ILE A N 1
ATOM 666 C CA . ILE A 1 83 ? -7.841 0.988 0.997 1.00 97.44 83 ILE A CA 1
ATOM 667 C C . ILE A 1 83 ? -8.669 1.621 -0.120 1.00 97.44 83 ILE A C 1
ATOM 669 O O . ILE A 1 83 ? -9.296 2.647 0.103 1.00 97.44 83 ILE A O 1
ATOM 673 N N . GLY A 1 84 ? -8.763 0.969 -1.285 1.00 96.81 84 GLY A N 1
ATOM 674 C CA . GLY A 1 84 ? -9.563 1.456 -2.413 1.00 96.81 84 GLY A CA 1
ATOM 675 C C . GLY A 1 84 ? -11.049 1.643 -2.089 1.00 96.81 84 GLY A C 1
ATOM 676 O O . GLY A 1 84 ? -11.723 2.412 -2.759 1.00 96.81 84 GLY A O 1
ATOM 677 N N . SER A 1 85 ? -11.563 0.988 -1.041 1.00 96.56 85 SER A N 1
ATOM 678 C CA . SER A 1 85 ? -12.950 1.152 -0.584 1.00 96.56 85 SER A CA 1
ATOM 679 C C . SER A 1 85 ? -13.183 2.391 0.291 1.00 96.56 85 SER A C 1
ATOM 681 O O . SER A 1 85 ? -14.332 2.768 0.512 1.00 96.56 85 SER A O 1
ATOM 683 N N . VAL A 1 86 ? -12.107 3.011 0.78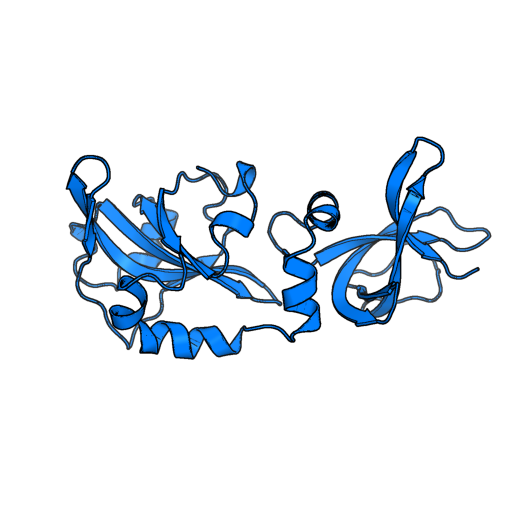7 1.00 96.94 86 VAL A N 1
ATOM 684 C CA . VAL A 1 86 ? -12.132 4.176 1.687 1.00 96.94 86 VAL A CA 1
ATOM 685 C C . VAL A 1 86 ? -11.085 5.234 1.301 1.00 96.94 86 VAL A C 1
ATOM 687 O O . VAL A 1 86 ? -10.703 6.062 2.123 1.00 96.94 86 VAL A O 1
ATOM 690 N N . ALA A 1 87 ? -10.591 5.218 0.057 1.00 97.00 87 ALA A N 1
ATOM 691 C CA . ALA A 1 87 ? -9.456 6.048 -0.354 1.00 97.00 87 ALA A CA 1
ATOM 692 C C . ALA A 1 87 ? -9.758 7.557 -0.268 1.00 97.00 87 ALA A C 1
ATOM 694 O O . ALA A 1 87 ? -8.887 8.344 0.104 1.00 97.00 87 ALA A O 1
ATOM 695 N N . ASP A 1 88 ? -11.005 7.934 -0.560 1.00 96.75 88 ASP A N 1
ATOM 696 C CA . ASP A 1 88 ? -11.505 9.314 -0.523 1.00 96.75 88 ASP A CA 1
ATOM 697 C C . ASP A 1 88 ? -12.177 9.698 0.803 1.00 96.75 88 ASP A C 1
ATOM 699 O O . ASP A 1 88 ? -12.690 10.818 0.943 1.00 96.75 88 ASP A O 1
ATOM 703 N N . GLU A 1 89 ? -12.182 8.785 1.773 1.00 96.50 89 GLU A N 1
ATOM 704 C CA . GLU A 1 89 ? -12.750 9.005 3.097 1.00 96.50 89 GLU A CA 1
ATOM 705 C C . GLU A 1 89 ? -11.753 9.754 3.977 1.00 96.50 89 GLU A C 1
ATOM 707 O O . GLU A 1 89 ? -10.538 9.537 3.919 1.00 96.50 89 GLU A O 1
ATOM 712 N N . GLU A 1 90 ? -12.269 10.657 4.809 1.00 95.62 90 GLU A N 1
ATOM 713 C CA . GLU A 1 90 ? -11.421 11.331 5.780 1.00 95.62 90 GLU A CA 1
ATOM 714 C C . GLU A 1 90 ? -11.004 10.367 6.889 1.00 95.62 90 GLU A C 1
ATOM 716 O O . GLU A 1 90 ? -11.823 9.632 7.434 1.00 95.62 90 GLU A O 1
ATOM 721 N N . TYR A 1 91 ? -9.732 10.421 7.264 1.00 95.56 91 TYR A N 1
ATOM 722 C CA . TYR A 1 91 ? -9.194 9.725 8.421 1.00 95.56 91 TYR A CA 1
ATOM 723 C C . TYR A 1 91 ? -8.430 10.679 9.343 1.00 95.56 91 TYR A C 1
ATOM 725 O O . TYR A 1 91 ? -7.926 11.740 8.932 1.00 95.56 91 TYR A O 1
ATOM 733 N N . GLU A 1 92 ? -8.318 10.255 10.600 1.00 93.62 92 GLU A N 1
ATOM 734 C CA . GLU A 1 92 ? -7.539 10.901 11.650 1.00 93.62 92 GLU A CA 1
ATOM 735 C C . GLU A 1 92 ? -6.348 10.023 12.034 1.00 93.62 92 GLU A C 1
ATOM 737 O O . GLU A 1 92 ? -6.496 8.846 12.360 1.00 93.62 92 GLU A O 1
ATOM 742 N N . PHE A 1 93 ? -5.148 10.598 12.005 1.00 89.44 93 PHE A N 1
ATOM 743 C CA . PHE A 1 93 ? -3.945 9.928 12.487 1.00 89.44 93 PHE A CA 1
ATOM 744 C C . PHE A 1 93 ? -3.914 9.968 14.017 1.00 89.44 93 PHE A C 1
ATOM 746 O O . PHE A 1 93 ? -4.020 11.041 14.612 1.00 89.44 93 PHE A O 1
ATOM 753 N N . VAL A 1 94 ? -3.754 8.809 14.656 1.00 83.88 94 VAL A N 1
ATOM 754 C CA . VAL A 1 94 ? -3.835 8.679 16.122 1.00 83.88 94 VAL A CA 1
ATOM 755 C C . VAL A 1 94 ? -2.470 8.426 16.747 1.00 83.88 94 VAL A C 1
ATOM 757 O O . VAL A 1 94 ? -2.207 8.844 17.876 1.00 83.88 94 VAL A O 1
ATOM 760 N N . GLY A 1 95 ? -1.574 7.759 16.028 1.00 73.69 95 GLY A N 1
ATOM 761 C CA . GLY A 1 95 ? -0.241 7.489 16.533 1.00 73.69 95 GLY A CA 1
ATOM 762 C C . GLY A 1 95 ? 0.583 6.598 15.624 1.00 73.69 95 GLY A C 1
ATOM 763 O O . GLY A 1 95 ? 0.060 5.879 14.773 1.00 73.69 95 GLY A O 1
ATOM 764 N N . TYR A 1 96 ? 1.889 6.647 15.858 1.00 74.06 96 TYR A N 1
ATOM 765 C CA . TYR A 1 96 ? 2.861 5.799 15.183 1.00 74.06 96 TYR A CA 1
ATOM 766 C C . TYR A 1 96 ? 2.813 4.361 15.706 1.00 74.06 96 TYR A C 1
ATOM 768 O O . TYR A 1 96 ? 2.282 4.116 16.793 1.00 74.06 96 TYR A O 1
ATOM 776 N N . GLY A 1 97 ? 3.413 3.428 14.966 1.00 59.94 97 GLY A N 1
ATOM 777 C CA . GLY A 1 97 ? 3.514 2.016 15.348 1.00 59.94 97 GLY A CA 1
ATOM 778 C C . GLY A 1 97 ? 3.989 1.763 16.787 1.00 59.94 97 GLY A C 1
ATOM 779 O O . GLY A 1 97 ? 3.503 0.832 17.413 1.00 59.94 97 GLY A O 1
ATOM 780 N N . ASP A 1 98 ? 4.835 2.621 17.365 1.00 61.06 98 ASP A N 1
ATOM 781 C CA . ASP A 1 98 ? 5.368 2.460 18.733 1.00 61.06 98 ASP A CA 1
ATOM 782 C C . ASP A 1 98 ? 4.515 3.117 19.837 1.00 61.06 98 ASP A C 1
ATOM 784 O O . ASP A 1 98 ? 4.955 3.298 20.974 1.00 61.06 98 ASP A O 1
ATOM 788 N N . ASN A 1 99 ? 3.285 3.521 19.521 1.00 74.44 99 ASN A N 1
ATOM 789 C CA . ASN A 1 99 ? 2.362 4.093 20.498 1.00 74.44 99 ASN A CA 1
ATOM 790 C C . ASN A 1 99 ? 1.954 3.035 21.552 1.00 74.44 99 ASN A C 1
ATOM 792 O O . ASN A 1 99 ? 1.730 1.887 21.174 1.00 74.44 99 ASN A O 1
ATOM 796 N N . PRO A 1 100 ? 1.739 3.398 22.836 1.00 78.69 100 PRO A N 1
ATOM 797 C CA . PRO A 1 100 ? 1.177 2.497 23.858 1.00 78.69 100 PRO A CA 1
ATOM 798 C C . PRO A 1 100 ? -0.111 1.760 23.450 1.00 78.69 100 PRO A C 1
ATOM 800 O O . PRO A 1 100 ? -0.458 0.731 24.024 1.00 78.69 100 PRO A O 1
ATOM 803 N N . ILE A 1 101 ? -0.837 2.270 22.449 1.00 81.31 101 ILE A N 1
ATOM 80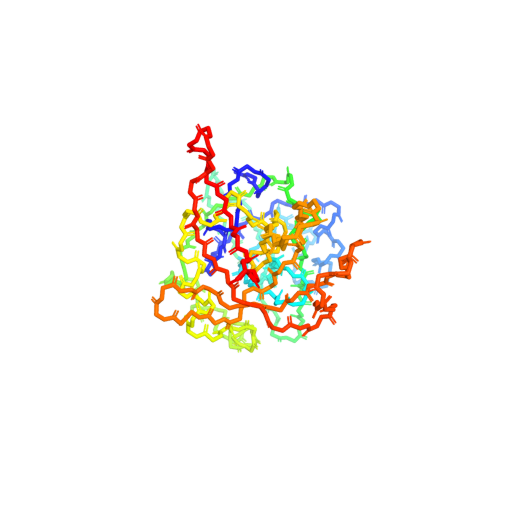4 C CA . ILE A 1 101 ? -1.953 1.576 21.796 1.00 81.31 101 ILE A CA 1
ATOM 805 C C . ILE A 1 101 ? -1.532 0.186 21.286 1.00 81.31 101 ILE A C 1
ATOM 807 O O . ILE A 1 101 ? -2.313 -0.750 21.435 1.00 81.31 101 ILE A O 1
ATOM 811 N N . LYS A 1 102 ? -0.310 0.023 20.760 1.00 84.44 102 LYS A N 1
ATOM 812 C CA . LYS A 1 102 ? 0.229 -1.241 20.231 1.00 84.44 102 LYS A CA 1
ATOM 813 C C . LYS A 1 102 ? 0.132 -2.392 21.227 1.00 84.44 102 LYS A C 1
ATOM 815 O O . LYS A 1 102 ? -0.290 -3.476 20.840 1.00 84.44 102 LYS A O 1
ATOM 820 N N . GLU A 1 103 ? 0.426 -2.147 22.504 1.00 85.94 103 GLU A N 1
ATOM 821 C CA . GLU A 1 103 ? 0.375 -3.171 23.560 1.00 85.94 103 GLU A CA 1
ATOM 822 C C . GLU A 1 103 ? -1.024 -3.797 23.704 1.00 85.94 103 GLU A C 1
ATOM 824 O O . GLU A 1 103 ? -1.159 -4.962 24.062 1.00 85.94 103 GLU A O 1
ATOM 829 N N . LYS A 1 104 ? -2.089 -3.050 23.383 1.00 87.06 104 LYS A N 1
ATOM 830 C CA . LYS A 1 104 ? -3.471 -3.557 23.443 1.00 87.06 104 LYS A CA 1
ATOM 831 C C . LYS A 1 104 ? -3.843 -4.468 22.274 1.00 87.06 104 LYS A C 1
ATOM 833 O O . LYS A 1 104 ? -4.846 -5.170 22.367 1.00 87.06 104 LYS A O 1
ATOM 838 N N . PHE A 1 105 ? -3.076 -4.421 21.188 1.00 89.25 105 PHE A N 1
ATOM 839 C CA . PHE A 1 105 ? -3.379 -5.091 19.924 1.00 89.25 105 PHE A CA 1
ATOM 840 C C . PHE A 1 105 ? -2.244 -6.007 19.460 1.00 89.25 105 PHE A C 1
ATOM 842 O O . PHE A 1 105 ? -2.247 -6.429 18.310 1.00 89.25 105 PHE A O 1
ATOM 849 N N . GLU A 1 106 ? -1.293 -6.342 20.336 1.00 88.81 106 GLU A N 1
ATOM 850 C CA . GLU A 1 106 ? -0.100 -7.132 20.005 1.00 88.81 106 GLU A CA 1
ATOM 851 C C . GLU A 1 106 ? -0.445 -8.411 19.232 1.00 88.81 106 GLU A C 1
ATOM 853 O O . GLU A 1 106 ? 0.094 -8.629 18.156 1.00 88.81 106 GLU A O 1
ATOM 858 N N . ARG A 1 107 ? -1.451 -9.171 19.679 1.00 87.25 107 ARG A N 1
ATOM 859 C CA . ARG A 1 107 ? -1.921 -10.379 18.977 1.00 87.25 107 ARG A CA 1
ATOM 860 C C . ARG A 1 107 ? -2.488 -10.125 17.584 1.00 87.25 107 ARG A C 1
ATOM 862 O O . ARG A 1 107 ? -2.280 -10.933 16.688 1.00 87.25 107 ARG A O 1
ATOM 869 N N . ASN A 1 108 ? -3.224 -9.030 17.387 1.00 89.25 108 ASN A N 1
ATOM 870 C CA . ASN A 1 108 ? -3.693 -8.656 16.051 1.00 89.25 108 ASN A CA 1
ATOM 871 C C . ASN A 1 108 ? -2.498 -8.322 15.149 1.00 89.25 108 ASN A C 1
ATOM 873 O O . ASN A 1 108 ? -2.487 -8.692 13.979 1.00 89.25 108 ASN A O 1
ATOM 877 N N . LEU A 1 109 ? -1.494 -7.647 15.714 1.00 90.12 109 LEU A N 1
ATOM 878 C CA . LEU A 1 109 ? -0.299 -7.220 14.999 1.00 90.12 109 LEU A CA 1
ATOM 879 C C . LEU A 1 109 ? 0.643 -8.394 14.672 1.00 90.12 109 LEU A C 1
ATOM 881 O O . LEU A 1 109 ? 1.237 -8.415 13.602 1.00 90.12 109 LEU A O 1
ATOM 885 N N . GLU A 1 110 ? 0.723 -9.407 15.537 1.00 90.44 110 GLU A N 1
ATOM 886 C CA . GLU A 1 110 ? 1.437 -10.665 15.269 1.00 90.44 110 GLU A CA 1
ATOM 887 C C . GLU A 1 110 ? 0.863 -11.395 14.048 1.00 90.44 110 GLU A C 1
ATOM 889 O O . GLU A 1 110 ? 1.616 -11.917 13.234 1.00 90.44 110 GLU A O 1
ATOM 894 N N . VAL A 1 111 ? -0.465 -11.404 13.891 1.00 88.62 111 VAL A N 1
ATOM 895 C CA . VAL A 1 111 ? -1.122 -12.051 12.744 1.00 88.62 111 VAL A CA 1
ATOM 896 C C . VAL A 1 111 ? -0.843 -11.304 11.440 1.00 88.62 111 VAL A C 1
ATOM 898 O O . VAL A 1 111 ? -0.665 -11.934 10.402 1.00 88.62 111 VAL A O 1
ATOM 901 N N . ILE A 1 112 ? -0.817 -9.969 11.456 1.00 91.38 112 ILE A N 1
ATOM 902 C CA . ILE A 1 112 ? -0.531 -9.199 10.234 1.00 91.38 112 ILE A CA 1
ATOM 903 C C . ILE A 1 112 ? 0.961 -9.155 9.890 1.00 91.38 112 ILE A C 1
ATOM 905 O O . ILE A 1 112 ? 1.278 -8.866 8.743 1.00 91.38 112 ILE A O 1
ATOM 909 N N . ALA A 1 113 ? 1.862 -9.469 10.827 1.00 90.31 113 ALA A N 1
ATOM 910 C CA . ALA A 1 113 ? 3.299 -9.556 10.552 1.00 90.31 113 ALA A CA 1
ATOM 911 C C . ALA A 1 113 ? 3.629 -10.636 9.502 1.00 90.31 113 ALA A C 1
ATOM 913 O O . ALA A 1 113 ? 4.670 -10.589 8.859 1.00 90.31 113 ALA A O 1
ATOM 914 N N . GLU A 1 114 ? 2.716 -11.583 9.253 1.00 90.44 114 GLU A N 1
ATOM 915 C CA . GLU A 1 114 ? 2.813 -12.529 8.130 1.00 90.44 114 GLU A CA 1
ATOM 916 C C . GLU A 1 114 ? 2.799 -11.846 6.747 1.00 90.44 114 GLU A C 1
ATOM 918 O O . GLU A 1 114 ? 3.169 -12.471 5.753 1.00 90.44 114 GLU A O 1
ATOM 923 N N . TYR A 1 115 ? 2.362 -10.584 6.667 1.00 92.81 115 TYR A N 1
ATOM 924 C CA . TYR A 1 115 ? 2.361 -9.774 5.445 1.00 92.81 115 TYR A CA 1
ATOM 925 C C . TYR A 1 115 ? 3.588 -8.866 5.315 1.00 92.81 115 TYR A C 1
ATOM 927 O O . TYR A 1 115 ? 3.714 -8.186 4.291 1.00 92.81 115 TYR A O 1
ATOM 935 N N . ASP A 1 116 ? 4.465 -8.834 6.322 1.00 92.62 116 ASP A N 1
ATOM 936 C CA . ASP A 1 116 ? 5.695 -8.050 6.261 1.00 92.62 116 ASP A CA 1
ATOM 937 C C . ASP A 1 116 ? 6.518 -8.506 5.053 1.00 92.62 116 ASP A C 1
ATOM 939 O O . ASP A 1 116 ? 6.622 -9.700 4.748 1.00 92.62 116 ASP A O 1
ATOM 943 N N . ALA A 1 117 ? 7.046 -7.538 4.308 1.00 94.19 117 ALA A N 1
ATOM 944 C CA . ALA A 1 117 ? 7.845 -7.846 3.139 1.00 94.19 117 ALA A CA 1
ATOM 945 C C . ALA A 1 117 ? 9.311 -8.064 3.530 1.00 94.19 117 ALA A C 1
ATOM 947 O O . ALA A 1 117 ? 9.747 -7.714 4.628 1.00 94.19 117 ALA A O 1
ATOM 948 N N . ASP A 1 118 ? 10.083 -8.620 2.598 1.00 94.50 118 ASP A N 1
ATOM 949 C CA . ASP A 1 118 ? 11.531 -8.720 2.755 1.00 94.50 118 ASP A CA 1
ATOM 950 C C . ASP A 1 118 ? 12.166 -7.322 2.896 1.00 94.50 118 ASP A C 1
ATOM 952 O O . ASP A 1 118 ? 11.614 -6.312 2.435 1.00 94.50 118 ASP A O 1
ATOM 956 N N . GLU A 1 119 ? 13.342 -7.263 3.529 1.00 95.19 119 GLU A N 1
ATOM 957 C CA . GLU A 1 119 ? 14.030 -6.018 3.902 1.00 95.19 119 GLU A CA 1
ATOM 958 C C . GLU A 1 119 ? 14.204 -5.065 2.712 1.00 95.19 119 GLU A C 1
ATOM 960 O O . GLU A 1 119 ? 14.064 -3.847 2.848 1.00 95.19 119 GLU A O 1
ATOM 965 N N . GLU A 1 120 ? 14.464 -5.596 1.522 1.00 95.62 120 GLU A N 1
ATOM 966 C CA . GLU A 1 120 ? 14.669 -4.818 0.308 1.00 95.62 120 GLU A CA 1
ATOM 967 C C . GLU A 1 120 ? 13.372 -4.171 -0.189 1.00 95.62 120 GLU A C 1
ATOM 969 O O . GLU A 1 120 ? 13.376 -3.015 -0.624 1.00 95.62 120 GLU A O 1
ATOM 974 N N . VAL A 1 121 ? 12.237 -4.863 -0.068 1.00 96.44 121 VAL A N 1
ATOM 975 C CA . VAL A 1 121 ? 10.922 -4.296 -0.395 1.00 96.44 121 VAL A CA 1
ATOM 976 C C . VAL A 1 121 ? 10.554 -3.221 0.625 1.00 96.44 121 VAL A C 1
ATOM 978 O O . VAL A 1 121 ? 10.158 -2.123 0.223 1.00 96.44 121 VAL A O 1
ATOM 981 N N . GLU A 1 122 ? 10.757 -3.479 1.918 1.00 96.25 122 GLU A N 1
ATOM 982 C CA . GLU A 1 122 ? 10.554 -2.485 2.979 1.00 96.25 122 GLU A CA 1
ATOM 983 C C . GLU A 1 122 ? 11.414 -1.238 2.761 1.00 96.25 122 GLU A C 1
ATOM 985 O O . GLU A 1 122 ? 10.922 -0.106 2.762 1.00 96.25 122 GLU A O 1
ATOM 990 N N . THR A 1 123 ? 12.694 -1.441 2.457 1.00 95.69 123 THR A N 1
ATOM 991 C CA . THR A 1 123 ? 13.627 -0.367 2.113 1.00 95.69 123 THR A CA 1
ATOM 992 C C . THR A 1 123 ? 13.116 0.414 0.910 1.00 95.69 123 THR A C 1
ATOM 994 O O . THR A 1 123 ? 13.105 1.647 0.936 1.00 95.69 123 THR A O 1
ATOM 997 N N . SER A 1 124 ? 12.606 -0.268 -0.120 1.00 95.75 124 SER A N 1
ATOM 998 C CA . SER A 1 124 ? 12.057 0.399 -1.298 1.00 95.75 124 SER A CA 1
ATOM 999 C C . SER A 1 124 ? 10.892 1.325 -0.945 1.00 95.75 124 SER A C 1
ATOM 1001 O O . SER A 1 124 ? 10.802 2.409 -1.520 1.00 95.75 124 SER A O 1
ATOM 1003 N N . ARG A 1 125 ? 10.031 0.968 0.022 1.00 95.94 125 ARG A N 1
ATOM 1004 C CA . ARG A 1 125 ? 8.897 1.796 0.480 1.00 95.94 125 ARG A CA 1
ATOM 1005 C C . ARG A 1 125 ? 9.368 3.107 1.116 1.00 95.94 125 ARG A C 1
ATOM 1007 O O . ARG A 1 125 ? 8.640 4.099 1.081 1.00 95.94 125 ARG A O 1
ATOM 1014 N N . THR A 1 126 ? 10.604 3.187 1.607 1.00 95.00 126 THR A N 1
ATOM 1015 C CA . THR A 1 126 ? 11.193 4.438 2.126 1.00 95.00 126 THR A CA 1
ATOM 1016 C C . THR A 1 126 ? 11.591 5.433 1.028 1.00 95.00 126 THR A C 1
ATOM 1018 O O . THR A 1 126 ? 11.729 6.622 1.300 1.00 95.00 126 THR A O 1
ATOM 1021 N N . PHE A 1 127 ? 11.730 4.991 -0.227 1.00 93.75 127 PHE A N 1
ATOM 1022 C CA . PHE A 1 127 ? 12.176 5.852 -1.323 1.00 93.75 127 PHE A CA 1
ATOM 1023 C C . PHE A 1 127 ? 11.034 6.725 -1.856 1.00 93.75 127 PHE A C 1
ATOM 1025 O O . PHE A 1 127 ? 10.273 6.301 -2.726 1.00 93.75 127 PHE A O 1
ATOM 1032 N N . GLU A 1 128 ? 10.952 7.969 -1.377 1.00 93.88 128 GLU A N 1
ATOM 1033 C CA . GLU A 1 128 ? 9.956 8.968 -1.812 1.00 93.88 128 GLU A CA 1
ATOM 1034 C C . GLU A 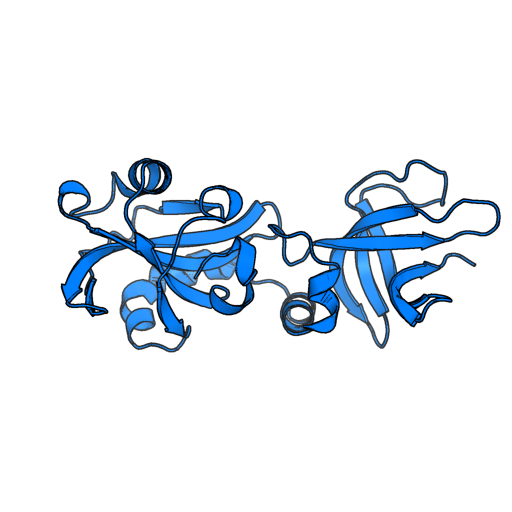1 128 ? 10.005 9.246 -3.318 1.00 93.88 128 GLU A C 1
ATOM 1036 O O . GLU A 1 128 ? 8.982 9.471 -3.959 1.00 93.88 128 GLU A O 1
ATOM 1041 N N . LEU A 1 129 ? 11.194 9.162 -3.922 1.00 91.75 129 LEU A N 1
ATOM 1042 C CA . LEU A 1 129 ? 11.370 9.356 -5.364 1.00 91.75 129 LEU A CA 1
ATOM 1043 C C . LEU A 1 129 ? 10.569 8.353 -6.208 1.00 91.75 129 LEU A C 1
ATOM 1045 O O . LEU A 1 129 ? 10.308 8.627 -7.378 1.00 91.75 129 LEU A O 1
ATOM 1049 N N . LEU A 1 130 ? 10.237 7.181 -5.648 1.00 94.44 130 LEU A N 1
ATOM 1050 C CA . LEU A 1 130 ? 9.474 6.155 -6.352 1.00 94.44 130 LEU A CA 1
ATOM 1051 C C . LEU A 1 130 ? 7.973 6.439 -6.336 1.00 94.44 130 LEU A C 1
ATOM 1053 O O . LEU A 1 130 ? 7.259 5.885 -7.165 1.00 94.44 130 LEU A O 1
ATOM 1057 N N . ASP A 1 131 ? 7.489 7.301 -5.442 1.00 94.50 131 ASP A N 1
ATOM 1058 C CA . ASP A 1 131 ? 6.055 7.466 -5.189 1.00 94.50 131 ASP A CA 1
ATOM 1059 C C . ASP A 1 131 ? 5.296 7.968 -6.419 1.00 94.50 131 ASP A C 1
ATOM 1061 O O . ASP A 1 131 ? 4.175 7.534 -6.658 1.00 94.50 131 ASP A O 1
ATOM 1065 N N . ILE A 1 132 ? 5.931 8.788 -7.263 1.00 93.62 132 ILE A N 1
ATOM 1066 C CA . ILE A 1 132 ? 5.338 9.255 -8.529 1.00 93.62 132 ILE A CA 1
ATOM 1067 C C . ILE A 1 132 ? 5.144 8.137 -9.565 1.00 93.62 132 ILE A C 1
ATOM 1069 O O . ILE A 1 132 ? 4.437 8.332 -10.551 1.00 93.62 132 ILE A O 1
ATOM 1073 N N . PHE A 1 133 ? 5.803 6.992 -9.376 1.00 96.56 133 PHE A N 1
ATOM 1074 C CA . PHE A 1 133 ? 5.687 5.823 -10.246 1.00 96.56 133 PHE A CA 1
ATOM 1075 C C . PHE A 1 133 ? 4.824 4.726 -9.638 1.00 96.56 133 PHE A C 1
ATOM 1077 O O . PHE A 1 133 ? 4.441 3.813 -10.369 1.00 96.56 133 PHE A O 1
ATOM 1084 N N . ARG A 1 134 ? 4.554 4.780 -8.328 1.00 97.19 134 ARG A N 1
ATOM 1085 C CA . ARG A 1 134 ? 3.765 3.762 -7.640 1.00 97.19 134 ARG A CA 1
ATOM 1086 C C . ARG A 1 134 ? 2.323 3.807 -8.107 1.00 97.19 134 ARG A C 1
ATOM 1088 O O . ARG A 1 134 ? 1.749 4.869 -8.346 1.00 97.19 134 ARG A O 1
ATOM 1095 N N . HIS A 1 135 ? 1.720 2.636 -8.181 1.00 97.62 135 HIS A N 1
ATOM 1096 C CA . HIS A 1 135 ? 0.286 2.525 -8.285 1.00 97.62 135 HIS A CA 1
ATOM 1097 C C . HIS A 1 135 ? -0.349 3.068 -6.996 1.00 97.62 135 HIS A C 1
ATOM 1099 O O . HIS A 1 135 ? 0.050 2.706 -5.891 1.00 97.62 135 HIS A O 1
ATOM 1105 N N . GLU A 1 136 ? -1.393 3.885 -7.131 1.00 96.31 136 GLU A N 1
ATOM 1106 C CA . GLU A 1 136 ? -2.084 4.545 -6.012 1.00 96.31 136 GLU A CA 1
ATOM 1107 C C . GLU A 1 136 ? -2.497 3.580 -4.887 1.00 96.31 136 GLU A C 1
ATOM 1109 O O . GLU A 1 136 ? -2.271 3.865 -3.717 1.00 96.31 136 GLU A O 1
ATOM 1114 N N . LEU A 1 137 ? -3.064 2.419 -5.224 1.00 97.69 137 LEU A N 1
ATOM 1115 C CA . LEU A 1 137 ? -3.522 1.408 -4.260 1.00 97.69 137 LEU A CA 1
ATOM 1116 C C . LEU A 1 137 ? -2.498 0.303 -3.932 1.00 97.69 137 LEU A C 1
ATOM 1118 O O . LEU A 1 137 ? -2.725 -0.465 -2.999 1.00 97.69 137 LEU A O 1
ATOM 1122 N N . TYR A 1 138 ? -1.395 0.197 -4.680 1.00 97.88 138 TYR A N 1
ATOM 1123 C CA . TYR A 1 138 ? -0.427 -0.901 -4.561 1.00 97.88 138 TYR A CA 1
ATOM 1124 C C . TYR A 1 138 ? 0.981 -0.315 -4.419 1.00 97.88 138 TYR A C 1
ATOM 1126 O O . TYR A 1 138 ? 1.652 -0.090 -5.425 1.00 97.88 138 TYR A O 1
ATOM 1134 N N . PRO A 1 139 ? 1.444 -0.060 -3.181 1.00 96.88 139 PRO A N 1
ATOM 1135 C CA . PRO A 1 139 ? 2.711 0.625 -2.952 1.00 96.88 139 PRO A CA 1
ATOM 1136 C C . PRO A 1 139 ? 3.916 -0.063 -3.592 1.00 96.88 139 PRO A C 1
ATOM 1138 O O . PRO A 1 139 ? 4.842 0.623 -3.997 1.00 96.88 139 PRO A O 1
ATOM 1141 N N . ASP A 1 140 ? 3.917 -1.385 -3.734 1.00 97.75 140 ASP A N 1
ATOM 1142 C CA . ASP A 1 140 ? 5.054 -2.112 -4.317 1.00 97.75 140 ASP A CA 1
ATOM 1143 C C . ASP A 1 140 ? 5.036 -2.161 -5.849 1.00 97.75 140 ASP A C 1
ATOM 1145 O O . ASP A 1 140 ? 6.015 -2.596 -6.456 1.00 97.75 140 ASP A O 1
ATOM 1149 N N . ASP A 1 141 ? 3.945 -1.729 -6.479 1.00 98.31 141 ASP A N 1
ATOM 1150 C CA . ASP A 1 141 ? 3.762 -1.822 -7.922 1.00 98.31 141 ASP A CA 1
ATOM 1151 C C . ASP A 1 141 ? 4.103 -0.472 -8.545 1.00 98.31 141 ASP A C 1
ATOM 1153 O O . ASP A 1 141 ? 3.537 0.553 -8.175 1.00 98.31 141 ASP A O 1
ATOM 1157 N N . VAL A 1 142 ? 5.037 -0.453 -9.492 1.00 98.12 142 VAL A N 1
ATOM 1158 C CA . VAL A 1 142 ? 5.514 0.762 -10.158 1.00 98.12 142 VAL A CA 1
ATOM 1159 C C . VAL A 1 142 ? 5.380 0.662 -11.671 1.00 98.12 142 VAL A C 1
ATOM 1161 O O . VAL A 1 142 ? 5.481 -0.421 -12.248 1.00 98.12 142 VAL A O 1
ATOM 1164 N N . ILE A 1 143 ? 5.173 1.800 -12.331 1.00 97.69 143 ILE A N 1
ATOM 1165 C CA . ILE A 1 143 ? 5.181 1.876 -13.792 1.00 97.69 143 ILE A CA 1
ATOM 1166 C C . ILE A 1 143 ? 6.624 1.972 -14.310 1.00 97.69 143 ILE A C 1
ATOM 1168 O O . ILE A 1 143 ? 7.355 2.912 -13.989 1.00 97.69 143 ILE A O 1
ATOM 1172 N N . VAL A 1 144 ? 7.040 1.006 -15.132 1.00 97.25 144 VAL A N 1
ATOM 1173 C CA . VAL A 1 144 ? 8.387 0.928 -15.722 1.00 97.25 144 VAL A CA 1
ATOM 1174 C C . VAL A 1 144 ? 8.292 0.941 -17.241 1.00 97.25 144 VAL A C 1
ATOM 1176 O O . VAL A 1 144 ? 7.526 0.185 -17.830 1.00 97.25 144 VAL A O 1
ATOM 1179 N N . PHE A 1 145 ? 9.094 1.783 -17.889 1.00 95.56 145 PHE A N 1
ATOM 1180 C CA . PHE A 1 145 ? 9.205 1.834 -19.342 1.00 95.56 145 PHE A CA 1
ATOM 1181 C C . PHE A 1 145 ? 10.220 0.807 -19.843 1.00 95.56 145 PHE A C 1
ATOM 1183 O O . PHE A 1 145 ? 11.413 0.907 -19.554 1.00 95.56 145 PHE A O 1
ATOM 1190 N N . ILE A 1 146 ? 9.753 -0.160 -20.628 1.00 95.62 146 ILE A N 1
ATOM 1191 C CA . ILE A 1 146 ? 10.597 -1.144 -21.307 1.00 95.62 146 ILE A CA 1
ATOM 1192 C C . ILE A 1 146 ? 11.035 -0.559 -22.651 1.00 95.62 146 ILE A C 1
ATOM 1194 O O . ILE A 1 146 ? 10.209 -0.062 -23.426 1.00 95.62 146 ILE A O 1
ATOM 1198 N N . ILE A 1 147 ? 12.341 -0.596 -22.924 1.00 93.94 147 ILE A N 1
ATOM 1199 C CA . ILE A 1 147 ? 12.946 -0.054 -24.145 1.00 93.94 147 ILE A CA 1
ATOM 1200 C C . ILE A 1 147 ? 13.787 -1.136 -24.826 1.00 93.94 147 ILE A C 1
ATOM 1202 O O . ILE A 1 147 ? 14.566 -1.841 -24.189 1.00 93.94 147 ILE A O 1
ATOM 1206 N N . LYS A 1 148 ? 13.624 -1.254 -26.148 1.00 93.62 148 LYS A N 1
ATOM 1207 C CA . LYS A 1 148 ? 14.393 -2.152 -27.016 1.00 93.62 148 LYS A CA 1
ATOM 1208 C C . LYS A 1 148 ? 14.507 -1.542 -28.406 1.00 93.62 148 LYS A C 1
ATOM 1210 O O . LYS A 1 148 ? 13.513 -1.056 -28.953 1.00 93.62 148 LYS A O 1
ATOM 1215 N N . ASN A 1 149 ? 15.703 -1.584 -28.989 1.00 92.06 149 ASN A N 1
ATOM 1216 C CA . ASN A 1 149 ? 15.949 -1.089 -30.343 1.00 92.06 149 ASN A CA 1
ATOM 1217 C C . ASN A 1 149 ? 14.933 -1.637 -31.361 1.00 92.06 149 ASN A C 1
ATOM 1219 O O . ASN A 1 149 ? 14.751 -2.845 -31.501 1.00 92.06 149 ASN A O 1
ATOM 1223 N N . GLY A 1 150 ? 14.292 -0.727 -32.100 1.00 92.44 150 GLY A N 1
ATOM 1224 C CA . GLY A 1 150 ? 13.289 -1.057 -33.117 1.00 92.44 150 GLY A CA 1
ATOM 1225 C C . GLY A 1 150 ? 11.844 -1.142 -32.611 1.00 92.44 150 GLY A C 1
ATOM 1226 O O . GLY A 1 150 ? 10.944 -1.265 -33.440 1.00 92.44 150 GLY A O 1
ATOM 1227 N N . LEU A 1 151 ? 11.603 -1.021 -31.301 1.00 94.56 151 LEU A N 1
ATOM 1228 C CA . LEU A 1 151 ? 10.265 -0.977 -30.702 1.00 94.56 151 LEU A CA 1
ATOM 1229 C C . LEU A 1 151 ? 9.958 0.399 -30.107 1.00 94.56 151 LEU A C 1
ATOM 1231 O O . LEU A 1 151 ? 10.853 1.201 -29.833 1.00 94.56 151 LEU A O 1
ATOM 1235 N N . LYS A 1 152 ? 8.669 0.685 -29.909 1.00 94.81 152 LYS A N 1
ATOM 1236 C CA . LYS A 1 152 ? 8.247 1.885 -29.177 1.00 94.81 152 LYS A CA 1
ATOM 1237 C C . LYS A 1 152 ? 8.357 1.617 -27.674 1.00 94.81 152 LYS A C 1
ATOM 1239 O O . LYS A 1 152 ? 7.912 0.548 -27.269 1.00 94.81 152 LYS A O 1
ATOM 1244 N N . PRO A 1 153 ? 8.868 2.555 -26.855 1.00 93.56 153 PRO A N 1
ATOM 1245 C CA . PRO 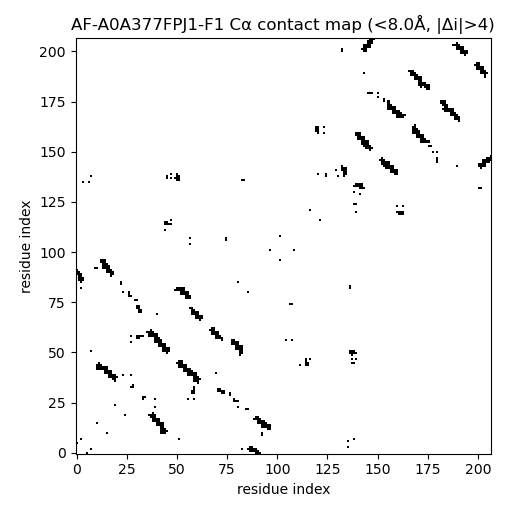A 1 153 ? 8.849 2.409 -25.403 1.00 93.56 153 PRO A CA 1
ATOM 1246 C C . PRO A 1 153 ? 7.445 2.106 -24.877 1.00 93.56 153 PRO A C 1
ATOM 1248 O O . PRO A 1 153 ? 6.470 2.694 -25.351 1.00 93.56 153 PRO A O 1
ATOM 1251 N N . GLU A 1 154 ? 7.352 1.222 -23.889 1.00 95.50 154 GLU A N 1
ATOM 1252 C CA . GLU A 1 154 ? 6.074 0.783 -23.330 1.00 95.50 154 GLU A CA 1
ATOM 1253 C C . GLU A 1 154 ? 6.107 0.767 -21.801 1.00 95.50 154 GLU A C 1
ATOM 1255 O O . GLU A 1 154 ? 7.006 0.179 -21.210 1.00 95.50 154 GLU A O 1
ATOM 1260 N N . GLY A 1 155 ? 5.128 1.415 -21.164 1.00 96.06 155 GLY A N 1
ATOM 1261 C CA . GLY A 1 155 ? 4.968 1.398 -19.711 1.00 96.06 155 GLY A CA 1
ATOM 1262 C C . GLY A 1 155 ? 4.238 0.138 -19.256 1.00 96.06 155 GLY A C 1
ATOM 1263 O O . GLY A 1 155 ? 3.092 -0.073 -19.647 1.00 96.06 155 GLY A O 1
ATOM 1264 N N . CYS A 1 156 ? 4.880 -0.667 -18.417 1.00 97.62 156 CYS A N 1
ATOM 1265 C CA . CYS A 1 156 ? 4.300 -1.869 -17.827 1.00 97.62 156 CYS A CA 1
ATOM 1266 C C . CYS A 1 156 ? 4.351 -1.800 -16.300 1.00 97.62 156 CYS A C 1
ATOM 1268 O O . CYS A 1 156 ? 5.270 -1.207 -15.730 1.00 97.62 156 CYS A O 1
ATOM 1270 N N . TRP A 1 157 ? 3.368 -2.411 -15.639 1.00 98.06 157 TRP A N 1
ATOM 1271 C CA . TRP A 1 157 ? 3.355 -2.507 -14.186 1.00 98.06 157 TRP A CA 1
ATOM 1272 C C . TRP A 1 157 ? 4.332 -3.577 -13.724 1.00 98.06 157 TRP A C 1
ATOM 1274 O O . TRP A 1 157 ? 4.331 -4.703 -14.223 1.00 98.06 157 TRP A O 1
ATOM 1284 N N . VAL A 1 158 ? 5.165 -3.218 -12.757 1.00 98.31 158 VAL A N 1
ATOM 1285 C CA . VAL A 1 158 ? 6.210 -4.079 -12.216 1.00 98.31 158 VAL A CA 1
ATOM 1286 C C . VAL A 1 158 ? 6.135 -4.034 -10.705 1.00 98.31 158 VAL A C 1
ATOM 1288 O O . VAL A 1 158 ? 6.183 -2.961 -10.109 1.00 98.31 158 VAL A O 1
ATOM 1291 N N . ARG A 1 159 ? 6.053 -5.202 -10.079 1.00 98.38 159 ARG A N 1
ATOM 1292 C CA . ARG A 1 159 ? 6.079 -5.333 -8.627 1.00 98.38 159 ARG A CA 1
ATOM 1293 C C . ARG A 1 159 ? 7.511 -5.445 -8.134 1.00 98.38 159 ARG A C 1
ATOM 1295 O O . ARG A 1 159 ? 8.202 -6.394 -8.495 1.00 98.38 159 ARG A O 1
ATOM 1302 N N . ILE A 1 160 ? 7.943 -4.507 -7.299 1.00 97.75 160 ILE A N 1
ATOM 1303 C CA . ILE A 1 160 ? 9.272 -4.515 -6.679 1.00 97.75 160 ILE A CA 1
ATOM 1304 C C . ILE A 1 160 ? 9.410 -5.767 -5.813 1.00 97.75 160 ILE A C 1
ATOM 1306 O O . ILE A 1 160 ? 8.527 -6.071 -5.009 1.00 97.75 160 ILE A O 1
ATOM 1310 N N . ASN A 1 161 ? 10.521 -6.479 -5.985 1.00 95.94 161 ASN A N 1
ATOM 1311 C CA . ASN A 1 161 ? 10.860 -7.659 -5.194 1.00 95.94 161 ASN A CA 1
ATOM 1312 C C . ASN A 1 161 ? 12.186 -7.513 -4.458 1.00 95.94 161 ASN A C 1
ATOM 1314 O O . ASN A 1 161 ? 12.342 -8.126 -3.415 1.00 95.94 161 ASN A O 1
ATOM 1318 N N . ASP A 1 162 ? 13.139 -6.773 -5.024 1.00 95.44 162 ASP A N 1
ATOM 1319 C CA . ASP A 1 162 ? 14.509 -6.755 -4.520 1.00 95.44 162 ASP A CA 1
ATOM 1320 C C . ASP A 1 162 ? 15.235 -5.468 -4.959 1.00 95.44 162 ASP A C 1
ATOM 1322 O O . ASP A 1 162 ? 14.868 -4.815 -5.948 1.00 95.44 162 ASP A O 1
ATOM 1326 N N . LEU A 1 163 ? 16.272 -5.101 -4.214 1.00 92.88 163 LEU A N 1
ATOM 1327 C CA . LEU A 1 163 ? 17.162 -3.976 -4.454 1.00 92.88 163 LEU A CA 1
ATOM 1328 C C . LEU A 1 163 ? 18.591 -4.506 -4.599 1.00 92.88 163 LEU A C 1
ATOM 1330 O O . LEU A 1 163 ? 19.234 -4.881 -3.626 1.00 92.88 163 LEU A O 1
ATOM 1334 N N . SER A 1 164 ? 19.135 -4.466 -5.816 1.00 83.62 164 SER A N 1
ATOM 1335 C CA . SER A 1 164 ? 20.499 -4.931 -6.089 1.00 83.62 164 SER A CA 1
ATOM 1336 C C . SER A 1 164 ? 21.388 -3.774 -6.545 1.00 83.62 164 SER A C 1
ATOM 1338 O O . SER A 1 164 ? 21.128 -3.174 -7.591 1.00 83.62 164 SER A O 1
ATOM 1340 N N . ASP A 1 165 ? 22.462 -3.476 -5.813 1.00 73.12 165 ASP A N 1
ATOM 1341 C CA . ASP A 1 165 ? 23.452 -2.427 -6.113 1.00 73.12 165 ASP A CA 1
ATOM 1342 C C . ASP A 1 165 ? 22.855 -1.049 -6.486 1.00 73.12 165 ASP A C 1
ATOM 1344 O O . ASP A 1 165 ? 22.699 -0.164 -5.650 1.00 73.12 165 ASP A O 1
ATOM 1348 N N . ARG A 1 166 ? 22.588 -0.839 -7.784 1.00 77.00 166 ARG A N 1
ATOM 1349 C CA . ARG A 1 166 ? 22.093 0.405 -8.407 1.00 77.00 166 ARG A CA 1
ATOM 1350 C C . ARG A 1 166 ? 20.836 0.187 -9.252 1.00 77.00 166 ARG A C 1
ATOM 1352 O O . ARG A 1 166 ? 20.502 1.027 -10.088 1.00 77.00 166 ARG A O 1
ATOM 1359 N N . ARG A 1 167 ? 20.198 -0.971 -9.112 1.00 87.50 167 ARG A N 1
ATOM 1360 C CA . ARG A 1 167 ? 19.043 -1.398 -9.897 1.00 87.50 167 ARG A CA 1
ATOM 1361 C C . ARG A 1 167 ? 17.971 -1.917 -8.955 1.00 87.50 167 ARG A C 1
ATOM 1363 O O . ARG A 1 167 ? 18.266 -2.548 -7.945 1.00 87.50 167 ARG A O 1
ATOM 1370 N N . VAL A 1 168 ? 16.731 -1.650 -9.319 1.00 94.69 168 VAL A N 1
ATOM 1371 C CA . VAL A 1 168 ? 15.566 -2.245 -8.679 1.00 94.69 168 VAL A CA 1
ATOM 1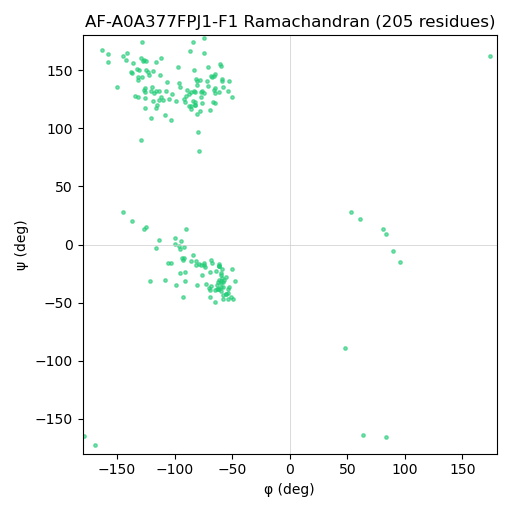372 C C . VAL A 1 168 ? 15.177 -3.461 -9.508 1.00 94.69 168 VAL A C 1
ATOM 1374 O O . VAL A 1 168 ? 15.180 -3.400 -10.740 1.00 94.69 168 VAL A O 1
ATOM 1377 N N . MET A 1 169 ? 14.878 -4.565 -8.838 1.00 96.31 169 MET A N 1
ATOM 1378 C CA . MET A 1 169 ? 14.398 -5.784 -9.472 1.00 96.31 169 MET A CA 1
ATOM 1379 C C . MET A 1 169 ? 12.913 -5.943 -9.173 1.00 96.31 169 MET A C 1
ATOM 1381 O O . MET A 1 169 ? 12.456 -5.710 -8.050 1.00 96.31 169 MET A O 1
ATOM 1385 N N . GLY A 1 170 ? 12.146 -6.377 -10.165 1.00 97.19 170 GLY A N 1
ATOM 1386 C CA . GLY A 1 170 ? 10.728 -6.624 -9.962 1.00 97.19 170 GLY A CA 1
ATOM 1387 C C . GLY A 1 170 ? 10.123 -7.581 -10.970 1.00 97.19 170 GLY A C 1
ATOM 1388 O O . GLY A 1 170 ? 10.712 -7.858 -12.011 1.00 97.19 170 GLY A O 1
ATOM 1389 N N . THR A 1 171 ? 8.945 -8.096 -10.638 1.00 97.94 171 THR A N 1
ATOM 1390 C CA . THR A 1 171 ? 8.170 -8.995 -11.494 1.00 97.94 171 THR A CA 1
ATOM 1391 C C . THR A 1 171 ? 7.230 -8.192 -12.376 1.00 97.94 171 THR A C 1
ATOM 1393 O O . THR A 1 171 ? 6.442 -7.388 -11.878 1.00 97.94 171 THR A O 1
ATOM 1396 N N . LEU A 1 172 ? 7.279 -8.440 -13.679 1.00 98.12 172 LEU A N 1
ATOM 1397 C CA . LEU A 1 172 ? 6.358 -7.867 -14.649 1.00 98.12 172 LEU A CA 1
ATOM 1398 C C . LEU A 1 172 ? 4.936 -8.405 -14.418 1.00 98.12 172 LEU A C 1
ATOM 1400 O O . LEU A 1 172 ? 4.719 -9.615 -14.427 1.00 98.12 172 LEU A O 1
ATOM 1404 N N . LEU A 1 173 ? 3.961 -7.523 -14.194 1.00 97.88 173 LEU A N 1
ATOM 1405 C CA . LEU A 1 173 ? 2.601 -7.910 -13.792 1.00 97.88 173 LEU A CA 1
ATOM 1406 C C . LEU A 1 173 ? 1.645 -8.124 -14.969 1.00 97.88 173 LEU A C 1
ATOM 1408 O O . LEU A 1 173 ? 0.647 -8.829 -14.829 1.00 97.88 173 LEU A O 1
ATOM 1412 N N . ASN A 1 174 ? 1.932 -7.518 -16.119 1.00 94.62 174 ASN A N 1
ATOM 1413 C CA . ASN A 1 174 ? 1.103 -7.603 -17.315 1.00 94.62 174 ASN A CA 1
ATOM 1414 C C . ASN A 1 174 ? 1.948 -7.908 -18.551 1.00 94.62 174 ASN A C 1
ATOM 1416 O O . ASN A 1 174 ? 3.106 -7.509 -18.634 1.00 94.62 174 ASN A O 1
ATOM 1420 N N . GLU A 1 175 ? 1.342 -8.582 -19.526 1.00 97.31 175 GLU A N 1
ATOM 1421 C CA . GLU A 1 175 ? 2.005 -8.864 -20.797 1.00 97.31 175 GLU A CA 1
ATOM 1422 C C . GLU A 1 175 ? 2.256 -7.545 -21.548 1.00 97.31 175 GLU A C 1
ATOM 1424 O O . GLU A 1 175 ? 1.327 -6.726 -21.639 1.00 97.31 175 GLU A O 1
ATOM 1429 N N . PRO A 1 176 ? 3.469 -7.312 -22.078 1.00 96.81 176 PRO A N 1
ATOM 1430 C CA . PRO A 1 176 ? 3.709 -6.196 -22.979 1.00 96.81 176 PRO A CA 1
ATOM 1431 C C . PRO A 1 176 ? 2.916 -6.358 -24.282 1.00 96.81 176 PRO A C 1
ATOM 1433 O O . PRO A 1 176 ? 2.730 -7.457 -24.801 1.00 96.81 176 PRO A O 1
ATOM 1436 N N . ASN A 1 177 ? 2.480 -5.250 -24.868 1.00 97.06 177 ASN A N 1
ATOM 1437 C CA . ASN A 1 177 ? 1.768 -5.232 -26.145 1.00 97.06 177 ASN A CA 1
ATOM 1438 C C . ASN A 1 177 ? 2.698 -5.498 -27.343 1.00 97.06 177 ASN A C 1
ATOM 1440 O O . ASN A 1 177 ? 2.222 -5.836 -28.429 1.00 97.06 177 ASN A O 1
ATOM 1444 N N . GLN A 1 178 ? 4.011 -5.312 -27.173 1.00 96.06 178 GLN A N 1
ATOM 1445 C CA . GLN A 1 178 ? 5.047 -5.592 -28.173 1.00 96.06 178 GLN A CA 1
ATOM 1446 C C . GLN A 1 178 ? 6.002 -6.697 -27.697 1.00 96.06 178 GLN A C 1
ATOM 1448 O O . GLN A 1 178 ? 6.201 -6.895 -26.504 1.00 96.06 178 GLN A O 1
ATOM 1453 N N . ASP A 1 179 ? 6.665 -7.375 -28.636 1.00 95.06 179 ASP A N 1
ATOM 1454 C CA . ASP A 1 179 ? 7.627 -8.442 -28.327 1.00 95.06 179 ASP A CA 1
ATOM 1455 C C . ASP A 1 179 ? 8.999 -7.896 -27.877 1.00 95.06 179 ASP A C 1
ATOM 1457 O O . ASP A 1 179 ? 9.986 -7.822 -28.627 1.00 95.06 179 ASP A O 1
ATOM 1461 N N . PHE A 1 180 ? 9.074 -7.515 -26.603 1.00 93.75 180 PHE A N 1
ATOM 1462 C CA . PHE A 1 180 ? 10.338 -7.164 -25.959 1.00 93.75 180 PHE A CA 1
ATOM 1463 C C . PHE A 1 180 ? 11.205 -8.393 -25.652 1.00 93.75 180 PHE A C 1
ATOM 1465 O O . PHE A 1 180 ? 12.418 -8.245 -25.510 1.00 93.75 180 PHE A O 1
ATOM 1472 N N . GLY A 1 181 ? 10.645 -9.606 -25.676 1.00 93.25 181 GLY A N 1
ATOM 1473 C CA . GLY A 1 181 ? 11.271 -10.813 -25.129 1.00 93.25 181 GLY A CA 1
ATOM 1474 C C . GLY A 1 181 ? 11.108 -10.948 -23.610 1.00 93.25 181 GLY A C 1
ATOM 1475 O O . GLY A 1 181 ? 11.808 -11.754 -23.005 1.00 93.25 181 GLY A O 1
ATOM 1476 N N . TYR A 1 182 ? 10.216 -10.148 -23.020 1.00 94.69 182 TYR A N 1
ATOM 1477 C CA . TYR A 1 182 ? 9.729 -10.290 -21.652 1.00 94.69 182 TYR A CA 1
ATOM 1478 C C . TYR A 1 182 ? 8.252 -10.670 -21.672 1.00 94.69 182 TYR A C 1
ATOM 1480 O O . TYR A 1 182 ? 7.504 -10.176 -22.518 1.00 94.69 182 TYR A O 1
ATOM 1488 N N . HIS A 1 183 ? 7.851 -11.483 -20.705 1.00 96.69 183 HIS A N 1
ATOM 1489 C CA . HIS A 1 183 ? 6.489 -11.947 -20.485 1.00 96.69 183 HIS A CA 1
ATOM 1490 C C . HIS A 1 183 ? 6.019 -11.622 -19.067 1.00 96.69 183 HIS A C 1
ATOM 1492 O O . HIS A 1 183 ? 6.820 -11.438 -18.146 1.00 96.69 183 HIS A O 1
ATOM 1498 N N . ALA A 1 184 ? 4.703 -11.567 -18.868 1.00 97.69 184 ALA A N 1
ATOM 1499 C CA . ALA A 1 184 ? 4.139 -11.453 -17.528 1.00 97.69 184 ALA A CA 1
ATOM 1500 C C . ALA A 1 184 ? 4.678 -12.572 -16.616 1.00 97.69 184 ALA A C 1
ATOM 1502 O O . ALA A 1 184 ? 4.667 -13.750 -16.976 1.00 97.69 184 ALA A O 1
ATOM 1503 N N . GLY A 1 185 ? 5.131 -12.201 -15.421 1.00 97.75 185 GLY A N 1
ATOM 1504 C CA . GLY A 1 185 ? 5.798 -13.093 -14.473 1.00 97.75 185 GLY A CA 1
ATOM 1505 C C . GLY A 1 185 ? 7.326 -13.057 -14.539 1.00 97.75 185 GLY A C 1
ATOM 1506 O O . GLY A 1 185 ? 7.966 -13.491 -13.580 1.00 97.75 185 GLY A O 1
ATOM 1507 N N . ASP A 1 186 ? 7.920 -12.498 -15.597 1.00 97.75 186 ASP A N 1
ATOM 1508 C CA . ASP A 1 186 ? 9.373 -12.370 -15.690 1.00 97.75 186 ASP A CA 1
ATOM 1509 C C . ASP A 1 186 ? 9.918 -11.362 -14.677 1.00 97.75 186 ASP A C 1
ATOM 1511 O O . ASP A 1 186 ? 9.317 -10.320 -14.398 1.00 97.75 186 ASP A O 1
ATOM 1515 N N . THR A 1 187 ? 11.107 -11.659 -14.157 1.00 96.44 187 THR A N 1
ATOM 1516 C CA . THR A 1 187 ? 11.880 -10.715 -13.349 1.00 96.44 187 THR A CA 1
ATOM 1517 C C . THR A 1 187 ? 12.682 -9.797 -14.262 1.00 96.44 187 THR A C 1
ATOM 1519 O O . THR A 1 187 ? 13.516 -10.262 -15.041 1.00 96.44 187 THR A O 1
ATOM 1522 N N . ILE A 1 188 ? 12.488 -8.488 -14.115 1.00 95.88 188 ILE A N 1
ATOM 1523 C CA . ILE A 1 188 ? 13.217 -7.463 -14.860 1.00 95.88 188 ILE A CA 1
ATOM 1524 C C . ILE A 1 188 ? 14.018 -6.563 -13.917 1.00 95.88 188 ILE A C 1
ATOM 1526 O O . ILE A 1 188 ? 13.624 -6.315 -12.776 1.00 95.88 188 ILE A O 1
ATOM 1530 N N . ALA A 1 189 ? 15.141 -6.054 -14.420 1.00 95.50 189 ALA A N 1
ATOM 1531 C CA . ALA A 1 189 ? 15.920 -5.011 -13.764 1.00 95.50 189 ALA A CA 1
ATOM 1532 C C . ALA A 1 189 ? 15.539 -3.645 -14.339 1.00 95.50 189 ALA A C 1
ATOM 1534 O O . ALA A 1 189 ? 15.412 -3.500 -15.558 1.00 95.50 189 ALA A O 1
ATOM 1535 N N . PHE A 1 190 ? 15.422 -2.632 -13.488 1.00 95.62 190 PHE A N 1
ATOM 1536 C CA . PHE A 1 190 ? 15.163 -1.263 -13.915 1.00 95.62 190 PHE A CA 1
ATOM 1537 C C . PHE A 1 190 ? 15.877 -0.237 -13.036 1.00 95.62 190 PHE A C 1
ATOM 1539 O O . PHE A 1 190 ? 16.357 -0.526 -11.938 1.00 95.62 190 PHE A O 1
ATOM 1546 N N . PHE A 1 191 ? 16.001 0.977 -13.556 1.00 93.25 191 PHE A N 1
ATOM 1547 C CA . PHE A 1 191 ? 16.715 2.077 -12.921 1.00 93.25 191 PHE A CA 1
ATOM 1548 C C . PHE A 1 191 ? 15.991 3.398 -13.161 1.00 93.25 191 PHE A C 1
ATOM 1550 O O . PHE A 1 191 ? 15.201 3.538 -14.094 1.00 93.25 191 PHE A O 1
ATOM 1557 N N . ILE A 1 192 ? 16.270 4.377 -12.305 1.00 90.69 192 ILE A N 1
ATOM 1558 C CA . ILE A 1 192 ? 15.749 5.731 -12.470 1.00 90.69 192 ILE A CA 1
ATOM 1559 C C . ILE A 1 192 ? 16.644 6.473 -13.461 1.00 90.69 192 ILE A C 1
ATOM 1561 O O . ILE A 1 192 ? 17.868 6.476 -13.323 1.00 90.69 192 ILE A O 1
ATOM 1565 N N . CYS A 1 193 ? 16.036 7.124 -14.442 1.00 87.94 193 CYS A N 1
ATOM 1566 C CA . CYS A 1 193 ? 16.703 8.006 -15.391 1.00 87.94 193 CYS A CA 1
ATOM 1567 C C . CYS A 1 193 ? 15.900 9.279 -15.604 1.00 87.94 193 CYS A C 1
ATOM 1569 O O . CYS A 1 193 ? 14.689 9.299 -15.398 1.00 87.94 193 CYS A O 1
ATOM 1571 N N . ASP A 1 194 ? 16.585 10.331 -16.033 1.00 87.00 194 ASP A N 1
ATOM 1572 C CA . ASP A 1 194 ? 15.933 11.532 -16.535 1.00 87.00 194 ASP A CA 1
ATOM 1573 C C . ASP A 1 194 ? 15.719 11.358 -18.051 1.00 87.00 194 ASP A C 1
ATOM 1575 O O . ASP A 1 194 ? 16.619 10.910 -18.769 1.00 87.00 194 ASP A O 1
ATOM 1579 N N . ASP A 1 195 ? 14.515 11.656 -18.541 1.00 80.31 195 ASP A N 1
ATOM 1580 C CA . ASP A 1 195 ? 14.237 11.717 -19.974 1.00 80.31 195 ASP A CA 1
ATOM 1581 C C . ASP A 1 195 ? 14.827 12.992 -20.605 1.00 80.31 195 ASP A C 1
ATOM 1583 O O . ASP A 1 195 ? 15.437 13.827 -19.936 1.00 80.31 195 ASP A O 1
ATOM 1587 N N . VAL A 1 196 ? 14.681 13.143 -21.925 1.00 76.69 196 VAL A N 1
ATOM 1588 C CA . VAL A 1 196 ? 15.246 14.283 -22.675 1.00 76.69 196 VAL A CA 1
ATOM 1589 C C . VAL A 1 196 ? 14.693 15.646 -22.238 1.00 76.69 196 VAL A C 1
ATOM 1591 O O . VAL A 1 196 ? 15.313 16.670 -22.520 1.00 76.69 196 VAL A O 1
ATOM 1594 N N . GLU A 1 197 ? 13.552 15.664 -21.549 1.00 82.38 197 GLU A N 1
ATOM 1595 C CA . GLU A 1 197 ? 12.925 16.862 -20.985 1.00 82.38 197 GLU A CA 1
ATOM 1596 C C . GLU A 1 197 ? 13.292 17.064 -19.502 1.00 82.38 197 GLU A C 1
ATOM 1598 O O . GLU A 1 197 ? 12.897 18.058 -18.896 1.00 82.38 197 GLU A O 1
ATOM 1603 N N . GLY A 1 198 ? 14.081 16.154 -18.919 1.00 81.81 198 GLY A N 1
ATOM 1604 C CA . GLY A 1 198 ? 14.482 16.170 -17.515 1.00 81.81 198 GLY A CA 1
ATOM 1605 C C . GLY A 1 198 ? 13.453 15.553 -16.564 1.00 81.81 198 GLY A C 1
ATOM 1606 O O . GLY A 1 198 ? 13.618 15.667 -15.348 1.00 81.81 198 GLY A O 1
ATOM 1607 N N . ASN A 1 199 ? 12.399 14.903 -17.074 1.00 86.56 199 ASN A N 1
ATOM 1608 C CA . ASN A 1 199 ? 11.434 14.212 -16.222 1.00 86.56 199 ASN A CA 1
ATOM 1609 C C . ASN A 1 199 ? 11.982 12.848 -15.807 1.00 86.56 199 ASN A C 1
ATOM 1611 O O . ASN A 1 199 ? 12.553 12.115 -16.614 1.00 86.56 199 ASN A O 1
ATOM 1615 N N . LYS A 1 200 ? 11.739 12.457 -14.558 1.00 91.12 200 LYS A N 1
ATOM 1616 C CA . LYS A 1 200 ? 12.163 11.146 -14.064 1.00 91.12 200 LYS A CA 1
ATOM 1617 C C . LYS A 1 200 ? 11.320 10.029 -14.674 1.00 91.12 200 LYS A C 1
ATOM 1619 O O . LYS A 1 200 ? 10.102 10.149 -14.791 1.00 91.12 200 LYS A O 1
ATOM 1624 N N . ARG A 1 201 ? 11.969 8.917 -15.006 1.00 92.75 201 ARG A N 1
ATOM 1625 C CA . ARG A 1 201 ? 11.376 7.676 -15.516 1.00 92.75 201 ARG A CA 1
ATOM 1626 C C . ARG A 1 201 ? 12.040 6.479 -14.852 1.00 92.75 201 ARG A C 1
ATOM 1628 O O . ARG A 1 201 ? 13.236 6.516 -14.569 1.00 92.75 201 ARG A O 1
ATOM 1635 N N . LEU A 1 202 ? 11.283 5.403 -14.674 1.00 95.12 202 LEU A N 1
ATOM 1636 C CA . LEU A 1 202 ? 11.840 4.076 -14.428 1.00 95.12 202 LEU A CA 1
ATOM 1637 C C . LEU A 1 202 ? 11.998 3.371 -15.769 1.00 95.12 202 LEU A C 1
ATOM 1639 O O . LEU A 1 202 ? 11.032 3.296 -16.528 1.00 95.12 202 LEU A O 1
ATOM 1643 N N . ILE A 1 203 ? 13.201 2.895 -16.073 1.00 94.62 203 ILE A N 1
ATOM 1644 C CA . ILE A 1 203 ? 13.528 2.298 -17.369 1.00 94.62 203 ILE A CA 1
ATOM 1645 C C . ILE A 1 203 ? 14.138 0.916 -17.167 1.00 94.62 203 ILE A C 1
ATOM 1647 O O . ILE A 1 203 ? 15.051 0.745 -16.358 1.00 94.62 203 ILE A O 1
ATOM 1651 N N . SER A 1 204 ? 13.649 -0.048 -17.943 1.00 94.75 204 SER A N 1
ATOM 1652 C CA . SER A 1 204 ? 14.316 -1.322 -18.194 1.00 94.75 204 SER A CA 1
ATOM 1653 C C . SER A 1 204 ? 14.836 -1.308 -19.630 1.00 94.75 204 SER A C 1
ATOM 1655 O O . SER A 1 204 ? 14.049 -1.252 -20.578 1.00 94.75 204 SER A O 1
ATOM 1657 N N . ASP A 1 205 ? 16.160 -1.276 -19.782 1.00 87.81 205 ASP A N 1
ATOM 1658 C CA . ASP A 1 205 ? 16.823 -1.234 -21.086 1.00 87.81 205 ASP A CA 1
ATOM 1659 C C . ASP A 1 205 ? 17.420 -2.606 -21.430 1.00 87.81 205 ASP A C 1
ATOM 1661 O O . ASP A 1 205 ? 18.195 -3.168 -20.653 1.00 87.81 205 ASP A O 1
ATOM 1665 N N . LEU A 1 206 ? 17.033 -3.126 -22.596 1.00 78.31 206 LEU A N 1
ATOM 1666 C CA . LEU A 1 206 ? 17.465 -4.406 -23.161 1.00 78.31 206 LEU A CA 1
ATOM 1667 C C . LEU A 1 206 ? 18.579 -4.271 -24.221 1.00 78.31 206 LEU A C 1
ATOM 1669 O O . LEU A 1 206 ? 18.905 -5.264 -24.876 1.00 78.31 206 LEU A O 1
ATOM 1673 N N . ASN A 1 207 ? 19.109 -3.060 -24.434 1.00 64.12 207 ASN A N 1
ATOM 1674 C CA . ASN A 1 207 ? 20.130 -2.757 -25.447 1.00 64.12 207 ASN A CA 1
ATOM 1675 C C . ASN A 1 207 ? 21.524 -3.335 -25.159 1.00 64.12 207 ASN A C 1
ATOM 1677 O O . ASN A 1 207 ? 21.962 -3.359 -23.986 1.00 64.12 207 ASN A O 1
#

Radius of gyration: 19.88 Å; Cα contacts (8 Å, |Δi|>4): 414; chains: 1; bounding box: 48×31×57 Å

Foldseek 3Di:
DFCLVVPCVLQALFKKWFADDPLVCVLQVPAPPSVQARTFIWHWHAQQVQFIKIKTFHGWHDPDPQDIDGDDGDLVGIGIDQSVSCRGGDMDGDTHNPDPVCVVCVSVVVVCCVRDAPPFLVVVLPDPVQQVQADRRHSQWGWEWEDDPPDDTDTFIWGFRGDDDQWTKTFTQAQDPDPPVDGGRDIFIWHWDQDPVRDIHIYGYPD